Protein AF-0000000086522429 (afdb_homodimer)

pLDDT: mean 86.05, std 14.79, range [44.09, 98.62]

Structure (mmCIF, N/CA/C/O backbone):
data_AF-0000000086522429-model_v1
#
loop_
_entity.id
_entity.type
_entity.pdbx_description
1 polymer 'Uncharacterized protein'
#
loop_
_atom_site.group_PDB
_atom_site.id
_atom_site.type_symbol
_atom_site.label_atom_id
_atom_site.label_alt_id
_atom_site.label_comp_id
_atom_site.label_asym_id
_atom_site.label_entity_id
_atom_site.label_seq_id
_atom_site.pdbx_PDB_ins_code
_atom_site.Cartn_x
_atom_site.Cartn_y
_atom_site.Cartn_z
_atom_site.occupancy
_atom_site.B_iso_or_equiv
_atom_site.auth_seq_id
_atom_site.auth_comp_id
_atom_site.auth_asym_id
_atom_site.auth_atom_id
_atom_site.pdbx_PDB_model_num
ATOM 1 N N . MET A 1 1 ? -10.031 -12.102 -14.906 1 77.19 1 MET A N 1
ATOM 2 C CA . MET A 1 1 ? -10.391 -12.914 -13.75 1 77.19 1 MET A CA 1
ATOM 3 C C . MET A 1 1 ? -11.219 -12.117 -12.75 1 77.19 1 MET A C 1
ATOM 5 O O . MET A 1 1 ? -11.109 -10.891 -12.688 1 77.19 1 MET A O 1
ATOM 9 N N . GLY A 1 2 ? -12.234 -12.859 -12.148 1 83.94 2 GLY A N 1
ATOM 10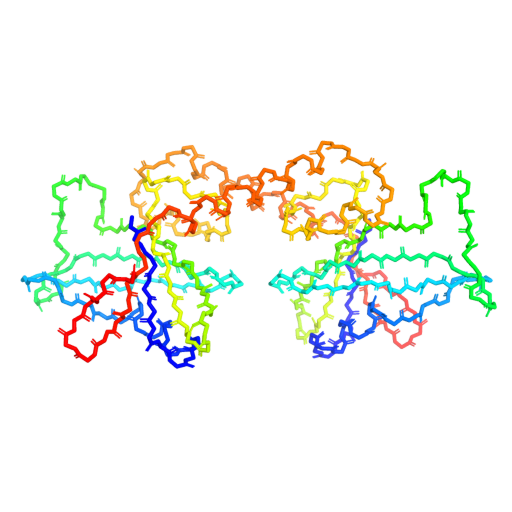 C CA . GLY A 1 2 ? -13.109 -12.195 -11.203 1 83.94 2 GLY A CA 1
ATOM 11 C C . GLY A 1 2 ? -12.641 -12.305 -9.766 1 83.94 2 GLY A C 1
ATOM 12 O O . GLY A 1 2 ? -11.5 -12.695 -9.508 1 83.94 2 GLY A O 1
ATOM 13 N N . SER A 1 3 ? -13.484 -11.695 -8.906 1 89.5 3 SER A N 1
ATOM 14 C CA . SER A 1 3 ? -13.234 -11.766 -7.473 1 89.5 3 SER A CA 1
ATOM 15 C C . SER A 1 3 ? -13.922 -12.984 -6.855 1 89.5 3 SER A C 1
ATOM 17 O O . SER A 1 3 ? -15.047 -13.312 -7.215 1 89.5 3 SER A O 1
ATOM 19 N N . TYR A 1 4 ? -13.219 -13.633 -5.926 1 89.19 4 TYR A N 1
ATOM 20 C CA . TYR A 1 4 ? -13.695 -14.836 -5.25 1 89.19 4 TYR A CA 1
ATOM 21 C C . TYR A 1 4 ? -13.828 -14.602 -3.75 1 89.19 4 TYR A C 1
ATOM 23 O O . TYR A 1 4 ? -12.867 -14.203 -3.086 1 89.19 4 TYR A O 1
ATOM 31 N N . TYR A 1 5 ? -15.086 -14.852 -3.271 1 89.06 5 TYR A N 1
ATOM 32 C CA . TYR A 1 5 ? -15.344 -14.625 -1.854 1 89.06 5 TYR A CA 1
ATOM 33 C C . TYR A 1 5 ? -15.742 -15.914 -1.154 1 89.06 5 TYR A C 1
ATOM 35 O O . TYR A 1 5 ? -16.172 -16.875 -1.804 1 89.06 5 TYR A O 1
ATOM 43 N N . GLY A 1 6 ? -15.5 -15.898 0.311 1 90.44 6 GLY A N 1
ATOM 44 C CA . GLY A 1 6 ? -15.961 -17.062 1.044 1 90.44 6 GLY A CA 1
ATOM 45 C C . GLY A 1 6 ? -15.062 -17.438 2.207 1 90.44 6 GLY A C 1
ATOM 46 O O . GLY A 1 6 ? -15.203 -18.516 2.793 1 90.44 6 GLY A O 1
ATOM 47 N N . TYR A 1 7 ? -14.211 -16.625 2.525 1 93.75 7 TYR A N 1
ATOM 48 C CA . TYR A 1 7 ? -13.258 -16.953 3.586 1 93.75 7 TYR A CA 1
ATOM 49 C C . TYR A 1 7 ? -13.539 -16.141 4.84 1 93.75 7 TYR A C 1
ATOM 51 O O . TYR A 1 7 ? -13.875 -14.953 4.754 1 93.75 7 TYR A O 1
ATOM 59 N N . PRO A 1 8 ? -13.391 -16.719 5.984 1 94.88 8 PRO A N 1
ATOM 60 C CA . PRO A 1 8 ? -13.867 -16.094 7.219 1 94.88 8 PRO A CA 1
ATOM 61 C C . PRO A 1 8 ? -12.961 -14.969 7.699 1 94.88 8 PRO A C 1
ATOM 63 O O . PRO A 1 8 ? -13.414 -14.07 8.422 1 94.88 8 PRO A O 1
ATOM 66 N N . ASN A 1 9 ? -11.664 -15.094 7.441 1 96.38 9 ASN A N 1
ATOM 67 C CA . ASN A 1 9 ? -10.711 -14.07 7.848 1 96.38 9 ASN A CA 1
ATOM 68 C C . ASN A 1 9 ? -9.484 -14.055 6.941 1 96.38 9 ASN A C 1
ATOM 70 O O . ASN A 1 9 ? -9.297 -14.961 6.125 1 96.38 9 ASN A O 1
ATOM 74 N N . ARG A 1 10 ? -8.688 -13 7.023 1 95.62 10 ARG A N 1
ATOM 75 C CA . ARG A 1 10 ? -7.547 -12.773 6.145 1 95.62 10 ARG A CA 1
ATOM 76 C C . ARG A 1 10 ? -6.52 -13.898 6.277 1 95.62 10 ARG A C 1
ATOM 78 O O . ARG A 1 10 ? -6.012 -14.398 5.277 1 95.62 10 ARG A O 1
ATOM 85 N N . PRO A 1 11 ? -6.172 -14.359 7.551 1 97.12 11 PRO A N 1
ATOM 86 C CA . PRO A 1 11 ? -5.199 -15.453 7.672 1 97.12 11 PRO A CA 1
ATOM 87 C C . PRO A 1 11 ? -5.656 -16.734 6.973 1 97.12 11 PRO A C 1
ATOM 89 O O . PRO A 1 11 ? -4.855 -17.406 6.32 1 97.12 11 PRO A O 1
ATOM 92 N N . ALA A 1 12 ? -6.875 -17.016 7.094 1 96.75 12 ALA A N 1
ATOM 93 C CA . ALA A 1 12 ? -7.406 -18.203 6.426 1 96.75 12 ALA A CA 1
ATOM 94 C C . ALA A 1 12 ? -7.316 -18.062 4.91 1 96.75 12 ALA A C 1
ATOM 96 O O . ALA A 1 12 ? -6.988 -19.031 4.211 1 96.75 12 ALA A O 1
ATOM 97 N N . LEU A 1 13 ? -7.645 -16.953 4.355 1 96.56 13 LEU A N 1
ATOM 98 C CA . LEU A 1 13 ? -7.566 -16.672 2.924 1 96.56 13 LEU A CA 1
ATOM 99 C C . LEU A 1 13 ? -6.129 -16.781 2.426 1 96.56 13 LEU A C 1
ATOM 101 O O . LEU A 1 13 ? -5.863 -17.438 1.412 1 96.56 13 LEU A O 1
ATOM 105 N N . VAL A 1 14 ? -5.184 -16.203 3.16 1 97.75 14 VAL A N 1
ATOM 106 C CA . VAL A 1 14 ? -3.773 -16.266 2.791 1 97.75 14 VAL A CA 1
ATOM 107 C C . VAL A 1 14 ? -3.293 -17.719 2.795 1 97.75 14 VAL A C 1
ATOM 109 O O . VAL A 1 14 ? -2.586 -18.141 1.881 1 97.75 14 VAL A O 1
ATOM 112 N N . ALA A 1 15 ? -3.721 -18.438 3.826 1 97.12 15 ALA A N 1
ATOM 113 C CA . ALA A 1 15 ? -3.361 -19.859 3.902 1 97.12 15 ALA A CA 1
ATOM 114 C C . ALA A 1 15 ? -3.869 -20.625 2.684 1 97.12 15 ALA A C 1
ATOM 116 O O . ALA A 1 15 ? -3.145 -21.422 2.104 1 97.12 15 ALA A O 1
ATOM 117 N N . GLU A 1 16 ? -5.055 -20.328 2.264 1 95.19 16 GLU A N 1
ATOM 118 C CA . GLU A 1 16 ? -5.66 -20.984 1.104 1 95.19 16 GLU A CA 1
ATOM 119 C C . GLU A 1 16 ? -4.891 -20.656 -0.173 1 95.19 16 GLU A C 1
ATOM 121 O O . GLU A 1 16 ? -4.605 -21.547 -0.978 1 95.19 16 GLU A O 1
ATOM 126 N N . LEU A 1 17 ? -4.48 -19.438 -0.337 1 96.31 17 LEU A N 1
ATOM 127 C CA . LEU A 1 17 ? -3.869 -18.969 -1.573 1 96.31 17 LEU A CA 1
ATOM 128 C C . LEU A 1 17 ? -2.418 -19.422 -1.671 1 96.31 17 LEU A C 1
ATOM 130 O O . LEU A 1 17 ? -1.818 -19.375 -2.748 1 96.31 17 LEU A O 1
ATOM 134 N N . THR A 1 18 ? -1.873 -19.844 -0.513 1 97.62 18 THR A N 1
ATOM 135 C CA . THR A 1 18 ? -0.459 -20.188 -0.53 1 97.62 18 THR A CA 1
ATOM 136 C C . THR A 1 18 ? -0.279 -21.703 -0.349 1 97.62 18 THR A C 1
ATOM 138 O O . THR A 1 18 ? 0.849 -22.188 -0.306 1 97.62 18 THR A O 1
ATOM 141 N N . THR A 1 19 ? -1.392 -22.375 -0.195 1 95.38 19 THR A N 1
ATOM 142 C CA . THR A 1 19 ? -1.346 -23.828 -0.108 1 95.38 19 THR A CA 1
ATOM 143 C C . THR A 1 19 ? -1.231 -24.453 -1.497 1 95.38 19 THR A C 1
ATOM 145 O O . THR A 1 19 ? -1.579 -23.812 -2.496 1 95.38 19 THR A O 1
ATOM 148 N N . ARG A 1 20 ? -0.653 -25.609 -1.533 1 93.12 20 ARG A N 1
ATOM 149 C CA . ARG A 1 20 ? -0.547 -26.359 -2.775 1 93.12 20 ARG A CA 1
ATOM 150 C C . ARG A 1 20 ? -1.926 -26.672 -3.344 1 93.12 20 ARG A C 1
ATOM 152 O O . ARG A 1 20 ? -2.812 -27.141 -2.619 1 93.12 20 ARG A O 1
ATOM 159 N N . TRP A 1 21 ? -2.072 -26.375 -4.668 1 90.06 21 TRP A N 1
ATOM 160 C CA . TRP A 1 21 ? -3.361 -26.578 -5.32 1 90.06 21 TRP A CA 1
ATOM 161 C C . TRP A 1 21 ? -3.232 -27.531 -6.5 1 90.06 21 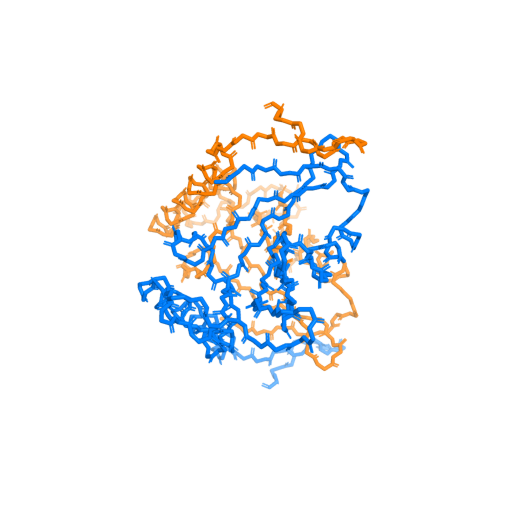TRP A C 1
ATOM 163 O O . TRP A 1 21 ? -2.307 -27.406 -7.309 1 90.06 21 TRP A O 1
ATOM 173 N N . GLN A 1 22 ? -4.242 -28.344 -6.523 1 89.5 22 GLN A N 1
ATOM 174 C CA . GLN A 1 22 ? -4.238 -29.312 -7.621 1 89.5 22 GLN A CA 1
ATOM 175 C C . GLN A 1 22 ? -5.047 -28.797 -8.805 1 89.5 22 GLN A C 1
ATOM 177 O O . GLN A 1 22 ? -6.164 -28.297 -8.633 1 89.5 22 GLN A O 1
ATOM 182 N N . SER A 1 23 ? -4.488 -28.781 -9.898 1 85.62 23 SER A N 1
ATOM 183 C CA . SER A 1 23 ? -5.164 -28.5 -11.164 1 85.62 23 SER A CA 1
ATOM 184 C C . SER A 1 23 ? -4.992 -29.656 -12.148 1 85.62 23 SER A C 1
ATOM 186 O O . SER A 1 23 ? -3.99 -29.734 -12.859 1 85.62 23 SER A O 1
ATOM 188 N N . GLY A 1 24 ? -6.035 -30.469 -12.297 1 86.25 24 GLY A N 1
ATOM 189 C CA . GLY A 1 24 ? -5.863 -31.688 -13.07 1 86.25 24 GLY A CA 1
ATOM 190 C C . GLY A 1 24 ? -4.762 -32.594 -12.531 1 86.25 24 GLY A C 1
ATOM 191 O O . GLY A 1 24 ? -4.781 -32.969 -11.359 1 86.25 24 GLY A O 1
ATOM 192 N N . GLU A 1 25 ? -3.846 -32.844 -13.469 1 88.62 25 GLU A N 1
ATOM 193 C CA . GLU A 1 25 ? -2.75 -33.719 -13.102 1 88.62 25 GLU A CA 1
ATOM 194 C C . GLU A 1 25 ? -1.552 -32.938 -12.57 1 88.62 25 GLU A C 1
ATOM 196 O O . GLU A 1 25 ? -0.516 -33.531 -12.25 1 88.62 25 GLU A O 1
ATOM 201 N N . LYS A 1 26 ? -1.707 -31.656 -12.523 1 89.31 26 LYS A N 1
ATOM 202 C CA . LYS A 1 26 ? -0.604 -30.812 -12.062 1 89.31 26 LYS A CA 1
ATOM 203 C C . LYS A 1 26 ? -0.96 -30.094 -10.766 1 89.31 26 LYS A C 1
ATOM 205 O O . LYS A 1 26 ? -2.127 -30.062 -10.367 1 89.31 26 LYS A O 1
ATOM 210 N N . TYR A 1 27 ? 0.139 -29.672 -10.109 1 91.25 27 TYR A N 1
ATOM 211 C CA . TYR A 1 27 ? -0.008 -28.922 -8.859 1 91.25 27 TYR A CA 1
ATOM 212 C C . TYR A 1 27 ? 0.677 -27.578 -8.945 1 91.25 27 TYR A C 1
ATOM 214 O O . TYR A 1 27 ? 1.719 -27.438 -9.594 1 91.25 27 TYR A O 1
ATOM 222 N N . MET A 1 28 ? 0.024 -26.656 -8.328 1 92.19 28 MET A N 1
ATOM 223 C CA . MET A 1 28 ? 0.663 -25.359 -8.148 1 92.19 28 MET A CA 1
ATOM 224 C C . MET A 1 28 ? 1.191 -25.203 -6.723 1 92.19 28 MET A C 1
ATOM 226 O O . MET A 1 28 ? 0.463 -25.438 -5.758 1 92.19 28 MET A O 1
ATOM 230 N N . GLU A 1 29 ? 2.48 -24.891 -6.648 1 94.62 29 GLU A N 1
ATOM 231 C CA . GLU A 1 29 ? 3.098 -24.656 -5.344 1 94.62 29 GLU A CA 1
ATOM 232 C C . GLU A 1 29 ? 3.521 -23.203 -5.184 1 94.62 29 GLU A C 1
ATOM 234 O O . GLU A 1 29 ? 3.875 -22.547 -6.16 1 94.62 29 GLU A O 1
ATOM 239 N N . THR A 1 30 ? 3.426 -22.766 -3.969 1 96.62 30 THR A N 1
ATOM 240 C CA . THR A 1 30 ? 3.912 -21.422 -3.637 1 96.62 30 THR A CA 1
ATOM 241 C C . THR A 1 30 ? 5.352 -21.484 -3.135 1 96.62 30 THR A C 1
ATOM 243 O O . THR A 1 30 ? 5.641 -22.156 -2.139 1 96.62 30 THR A O 1
ATOM 246 N N . VAL A 1 31 ? 6.223 -20.797 -3.828 1 96.31 31 VAL A N 1
ATOM 247 C CA . VAL A 1 31 ? 7.648 -20.797 -3.512 1 96.31 31 VAL A CA 1
ATOM 248 C C . VAL A 1 31 ? 7.949 -19.719 -2.484 1 96.31 31 VAL A C 1
ATOM 250 O O . VAL A 1 31 ? 8.805 -19.891 -1.613 1 96.31 31 VAL A O 1
ATOM 253 N N . ALA A 1 32 ? 7.344 -18.609 -2.611 1 97.94 32 ALA A N 1
ATOM 254 C CA . ALA A 1 32 ? 7.465 -17.469 -1.706 1 97.94 32 ALA A CA 1
ATOM 255 C C . ALA A 1 32 ? 6.195 -16.625 -1.721 1 97.94 32 ALA A C 1
ATOM 257 O O . ALA A 1 32 ? 5.465 -16.594 -2.717 1 97.94 32 ALA A O 1
ATOM 258 N N . HIS A 1 33 ? 5.914 -15.953 -0.563 1 98.62 33 HIS A N 1
ATOM 259 C CA . HIS A 1 33 ? 4.812 -15 -0.529 1 98.62 33 HIS A CA 1
ATOM 260 C C . HIS A 1 33 ? 5.027 -13.945 0.548 1 98.62 33 HIS A C 1
ATOM 262 O O . HIS A 1 33 ? 5.762 -14.172 1.513 1 98.62 33 HIS A O 1
ATOM 268 N N . THR A 1 34 ? 4.484 -12.797 0.32 1 97.56 34 THR A N 1
ATOM 269 C CA . THR A 1 34 ? 4.527 -11.703 1.285 1 97.56 34 THR A CA 1
ATOM 270 C C . THR A 1 34 ? 3.281 -10.828 1.168 1 97.56 34 THR A C 1
ATOM 272 O O . THR A 1 34 ? 2.773 -10.602 0.067 1 97.56 34 THR A O 1
ATOM 275 N N . LEU A 1 35 ? 2.834 -10.352 2.275 1 95.94 35 LEU A N 1
ATOM 276 C CA . LEU A 1 35 ? 1.686 -9.461 2.332 1 95.94 35 LEU A CA 1
ATOM 277 C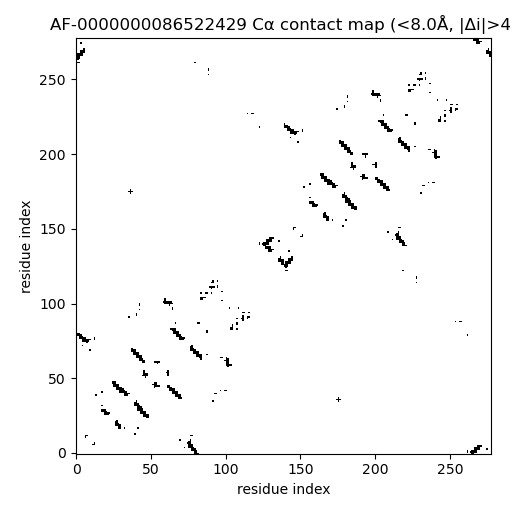 C . LEU A 1 35 ? 2.135 -8 2.393 1 95.94 35 LEU A C 1
ATOM 279 O O . LEU A 1 35 ? 2.98 -7.645 3.215 1 95.94 35 LEU A O 1
ATOM 283 N N . ARG A 1 36 ? 1.672 -7.129 1.479 1 93.06 36 ARG A N 1
ATOM 284 C CA . ARG A 1 36 ? 1.789 -5.676 1.506 1 93.06 36 ARG A CA 1
ATOM 285 C C . ARG A 1 36 ? 0.415 -5.016 1.546 1 93.06 36 ARG A C 1
ATOM 287 O O . ARG A 1 36 ? -0.227 -4.844 0.508 1 93.06 36 ARG A O 1
ATOM 294 N N . GLY A 1 37 ? 0.078 -4.574 2.811 1 90.19 37 GLY A N 1
ATOM 295 C CA . GLY A 1 37 ? -1.319 -4.191 2.941 1 90.19 37 GLY A CA 1
ATOM 296 C C . GLY A 1 37 ? -2.279 -5.32 2.621 1 90.19 37 GLY A C 1
ATOM 297 O O . GLY A 1 37 ? -2.172 -6.41 3.184 1 90.19 37 GLY A O 1
ATOM 298 N N . ASN A 1 38 ? -3.154 -5.023 1.696 1 93.19 38 ASN A N 1
ATOM 299 C CA . ASN A 1 38 ? -4.125 -6.039 1.307 1 93.19 38 ASN A CA 1
ATOM 300 C C . ASN A 1 38 ? -3.783 -6.652 -0.048 1 93.19 38 ASN A C 1
ATOM 302 O O . ASN A 1 38 ? -4.668 -7.137 -0.756 1 93.19 38 ASN A O 1
ATOM 306 N N . VAL A 1 39 ? -2.523 -6.586 -0.381 1 95.31 39 VAL A N 1
ATOM 307 C CA . VAL A 1 39 ? -2.018 -7.27 -1.567 1 95.31 39 VAL A CA 1
ATOM 308 C C . VAL A 1 39 ? -1.093 -8.414 -1.152 1 95.31 39 VAL A C 1
ATOM 310 O O . VAL A 1 39 ? -0.067 -8.18 -0.506 1 95.31 39 VAL A O 1
ATOM 313 N N . LEU A 1 40 ? -1.515 -9.641 -1.479 1 97.69 40 LEU A N 1
ATOM 314 C CA . LEU A 1 40 ? -0.644 -10.805 -1.306 1 97.69 40 LEU A CA 1
ATOM 315 C C . LEU A 1 40 ? 0.162 -11.07 -2.572 1 97.69 40 LEU A C 1
ATOM 317 O O . LEU A 1 40 ? -0.406 -11.406 -3.615 1 97.69 40 LEU A O 1
ATOM 321 N N . TRP A 1 41 ? 1.473 -10.812 -2.504 1 97.81 41 TRP A N 1
ATOM 322 C CA . TRP A 1 41 ? 2.373 -11.195 -3.586 1 97.81 41 TRP A CA 1
ATOM 323 C C . TRP A 1 41 ? 2.879 -12.617 -3.4 1 97.81 41 TRP A C 1
ATOM 325 O O . TRP A 1 41 ? 3.273 -13.008 -2.297 1 97.81 41 TRP A O 1
ATOM 335 N N . ALA A 1 42 ? 2.838 -13.406 -4.496 1 97.56 42 ALA A N 1
ATOM 336 C CA . ALA A 1 42 ? 3.299 -14.789 -4.418 1 97.56 42 ALA A CA 1
ATOM 337 C C . ALA A 1 42 ? 4.066 -15.188 -5.676 1 97.56 42 ALA A C 1
ATOM 339 O O . ALA A 1 42 ? 3.803 -14.664 -6.762 1 97.56 42 ALA A O 1
ATOM 340 N N . VAL A 1 43 ? 5.039 -15.992 -5.543 1 96.12 43 VAL A N 1
ATOM 341 C CA . VAL A 1 43 ? 5.703 -16.719 -6.629 1 96.12 43 VAL A CA 1
ATOM 342 C C . VAL A 1 43 ? 5.281 -18.172 -6.609 1 96.12 43 VAL A C 1
ATOM 344 O O . VAL A 1 43 ? 5.453 -18.875 -5.602 1 96.12 43 VAL A O 1
ATOM 347 N N . HIS A 1 44 ? 4.684 -18.562 -7.723 1 94.62 44 HIS A N 1
ATOM 348 C CA . HIS A 1 44 ? 4.207 -19.938 -7.848 1 94.62 44 HIS A CA 1
ATOM 349 C C . HIS A 1 44 ? 5.008 -20.703 -8.898 1 94.62 44 HIS A C 1
ATOM 351 O O . HIS A 1 44 ? 5.707 -20.109 -9.711 1 94.62 44 HIS A O 1
ATOM 357 N N . ARG A 1 45 ? 4.922 -21.984 -8.812 1 92.62 45 ARG A N 1
ATOM 358 C CA . ARG A 1 45 ? 5.434 -22.875 -9.844 1 92.62 45 ARG A CA 1
ATOM 359 C C . ARG A 1 45 ? 4.512 -24.062 -10.047 1 92.62 45 ARG A C 1
ATOM 361 O O . ARG A 1 45 ? 3.801 -24.469 -9.117 1 92.62 45 ARG A O 1
ATOM 368 N N . TRP A 1 46 ? 4.582 -24.609 -11.211 1 90.94 46 TRP A N 1
ATOM 369 C CA . TRP A 1 46 ? 3.859 -25.844 -11.508 1 90.94 46 TRP A CA 1
ATOM 370 C C . TRP A 1 46 ? 4.754 -27.062 -11.305 1 90.94 46 TRP A C 1
ATOM 372 O O . TRP A 1 46 ? 5.91 -27.078 -11.734 1 90.94 46 TRP A O 1
ATOM 382 N N . VAL A 1 47 ? 4.133 -28.047 -10.625 1 92.62 47 VAL A N 1
ATOM 383 C CA . VAL A 1 47 ? 4.871 -29.281 -10.422 1 92.62 47 VAL A CA 1
ATOM 384 C C . VAL A 1 47 ? 3.965 -30.484 -10.703 1 92.62 47 VAL A C 1
ATOM 386 O O . VAL A 1 47 ? 2.74 -30.359 -10.703 1 92.62 47 VAL A O 1
ATOM 389 N N . ASP A 1 48 ? 4.637 -31.562 -11.008 1 91.56 48 ASP A N 1
ATOM 390 C CA . ASP A 1 48 ? 3.855 -32.781 -11.133 1 91.56 48 ASP A CA 1
ATOM 391 C C . ASP A 1 48 ? 3.643 -33.438 -9.766 1 91.56 48 ASP A C 1
ATOM 393 O O . ASP A 1 48 ? 3.971 -32.844 -8.734 1 91.56 48 ASP A O 1
ATOM 397 N N . ALA A 1 49 ? 2.949 -34.594 -9.797 1 91.62 49 ALA A N 1
ATOM 398 C CA . ALA A 1 49 ? 2.59 -35.312 -8.562 1 91.62 49 ALA A CA 1
ATOM 399 C C . ALA A 1 49 ? 3.828 -35.625 -7.727 1 91.62 49 ALA A C 1
ATOM 401 O O . ALA A 1 49 ? 3.764 -35.656 -6.496 1 91.62 49 ALA A O 1
ATOM 402 N N . GLU A 1 50 ? 5.008 -35.781 -8.359 1 92.75 50 GLU A N 1
ATOM 403 C CA . GLU A 1 50 ? 6.25 -36.156 -7.68 1 92.75 50 GLU A CA 1
ATOM 404 C C . GLU A 1 50 ? 7.031 -34.906 -7.266 1 92.75 50 GLU A C 1
ATOM 406 O O . GLU A 1 50 ? 8.109 -35 -6.676 1 92.75 50 GLU A O 1
ATOM 411 N N . GLY A 1 51 ? 6.566 -33.75 -7.637 1 89.31 51 GLY A N 1
ATOM 412 C CA . GLY A 1 51 ? 7.203 -32.5 -7.23 1 89.31 51 GLY A CA 1
ATOM 413 C C . GLY A 1 51 ? 8.188 -31.969 -8.258 1 89.31 51 GLY A C 1
ATOM 414 O O . GLY A 1 51 ? 8.922 -31.016 -7.98 1 89.31 51 GLY A O 1
ATOM 415 N N . GLN A 1 52 ? 8.18 -32.656 -9.344 1 90.44 52 GLN A N 1
ATOM 416 C CA . GLN A 1 52 ? 9.07 -32.188 -10.398 1 90.44 52 GLN A CA 1
ATOM 417 C C . GLN A 1 52 ? 8.453 -31.016 -11.172 1 90.44 52 GLN A C 1
ATOM 419 O O . GLN A 1 52 ? 7.293 -31.094 -11.586 1 90.44 52 GLN A O 1
ATOM 424 N N . VAL A 1 53 ? 9.289 -30 -11.398 1 89.25 53 VAL A N 1
ATOM 425 C CA . VAL A 1 53 ? 8.812 -28.797 -12.078 1 89.25 53 VAL A CA 1
ATOM 426 C C . VAL A 1 53 ? 8.375 -29.156 -13.492 1 89.25 53 VAL A C 1
ATOM 428 O O . VAL A 1 53 ? 9.07 -29.875 -14.211 1 89.25 53 VAL A O 1
ATOM 431 N N . ILE A 1 54 ? 7.121 -28.703 -13.844 1 83.69 54 ILE A N 1
ATOM 432 C CA . ILE A 1 54 ? 6.574 -28.891 -15.188 1 83.69 54 ILE A CA 1
ATOM 433 C C . ILE A 1 54 ? 6.859 -27.641 -16.031 1 83.69 54 ILE A C 1
ATOM 435 O O . ILE A 1 54 ? 6.562 -26.516 -15.617 1 83.69 54 ILE A O 1
ATOM 439 N N . SER A 1 55 ? 7.93 -27.641 -16.844 1 69.75 55 SER A N 1
ATOM 440 C CA . SER A 1 55 ? 8.195 -26.5 -17.703 1 69.75 55 SER A CA 1
ATOM 441 C C . SER A 1 55 ? 7.016 -26.219 -18.625 1 69.75 55 SER A C 1
ATOM 443 O O . SER A 1 55 ? 6.473 -27.125 -19.234 1 69.75 55 SER A O 1
ATOM 445 N N . THR A 1 56 ? 6.078 -25.453 -18.281 1 58.22 56 THR A N 1
ATOM 446 C CA . THR A 1 56 ? 5.051 -25.141 -19.266 1 58.22 56 THR A CA 1
ATOM 447 C C . THR A 1 56 ? 5.66 -24.453 -20.484 1 58.22 56 THR A C 1
ATOM 449 O O . THR A 1 56 ? 6.746 -23.859 -20.391 1 58.22 56 THR A O 1
ATOM 452 N N . SER A 1 57 ? 5.227 -25 -21.719 1 52.88 57 SER A N 1
ATOM 453 C CA . SER A 1 57 ? 5.723 -24.5 -23 1 52.88 57 SER A CA 1
ATOM 454 C C . SER A 1 57 ? 6.137 -23.047 -22.906 1 52.88 57 SER A C 1
ATOM 456 O O . SER A 1 57 ? 6.914 -22.562 -23.734 1 52.88 57 SER A O 1
ATOM 458 N N . ASP A 1 58 ? 5.258 -22.266 -22.344 1 50.62 58 ASP A N 1
ATOM 459 C CA . ASP A 1 58 ? 5.789 -20.906 -22.406 1 50.62 58 ASP A CA 1
ATOM 460 C C . ASP A 1 58 ? 7.031 -20.766 -21.516 1 50.62 58 ASP A C 1
ATOM 462 O O . ASP A 1 58 ? 7.141 -21.422 -20.484 1 50.62 58 ASP A O 1
ATOM 466 N N . ASP A 1 59 ? 8.109 -20.469 -22.266 1 47.94 59 ASP A N 1
ATOM 467 C CA . ASP A 1 59 ? 9.516 -20.344 -21.906 1 47.94 59 ASP A CA 1
ATOM 468 C C . ASP A 1 59 ? 9.68 -20.234 -20.391 1 47.94 59 ASP A C 1
ATOM 470 O O . ASP A 1 59 ? 10.797 -20.281 -19.875 1 47.94 59 ASP A O 1
ATOM 474 N N . ARG A 1 60 ? 9.031 -19.344 -19.688 1 47.81 60 ARG A N 1
ATOM 475 C CA . ARG A 1 60 ? 9.562 -18.531 -18.594 1 47.81 60 ARG A CA 1
ATOM 476 C C . ARG A 1 60 ? 9.484 -19.281 -17.266 1 47.81 60 ARG A C 1
ATOM 478 O O . ARG A 1 60 ? 8.391 -19.531 -16.75 1 47.81 60 ARG A O 1
ATOM 485 N N . GLY A 1 61 ? 10.68 -20.188 -16.984 1 56.25 61 GLY A N 1
ATOM 486 C CA . GLY A 1 61 ? 11.438 -20.688 -15.852 1 56.25 61 GLY A CA 1
ATOM 487 C C . GLY A 1 61 ? 10.555 -21.266 -14.758 1 56.25 61 GLY A C 1
ATOM 488 O O . GLY A 1 61 ? 11.055 -21.656 -13.695 1 56.25 61 GLY A O 1
ATOM 489 N N . GLY A 1 62 ? 9.383 -21.688 -15.062 1 77.12 62 GLY A N 1
ATOM 490 C CA . GLY A 1 62 ? 8.5 -22.453 -14.188 1 77.12 62 GLY A CA 1
ATOM 491 C C . GLY A 1 62 ? 7.855 -21.594 -13.109 1 77.12 62 GLY A C 1
ATOM 492 O O . GLY A 1 62 ? 6.742 -21.875 -12.664 1 77.12 62 GLY A O 1
ATOM 493 N N . HIS A 1 63 ? 8.477 -20.469 -12.836 1 91.25 63 HIS A N 1
ATOM 494 C CA . HIS A 1 63 ? 7.906 -19.656 -11.766 1 91.25 63 HIS A CA 1
ATOM 495 C C . HIS A 1 63 ? 7.156 -18.453 -12.328 1 91.25 63 HIS A C 1
ATOM 497 O O . HIS A 1 63 ? 7.543 -17.906 -13.367 1 91.25 63 HIS A O 1
ATOM 503 N N . PHE A 1 64 ? 6.113 -18.031 -11.719 1 92.44 64 PHE A N 1
ATOM 504 C CA . PHE A 1 64 ? 5.367 -16.844 -12.125 1 92.44 64 PHE A CA 1
ATOM 505 C C . PHE A 1 64 ? 4.879 -16.062 -10.914 1 92.44 64 PHE A C 1
ATOM 507 O O . PHE A 1 64 ? 4.699 -16.641 -9.836 1 92.44 64 PHE A O 1
ATOM 514 N N . ILE A 1 65 ? 4.707 -14.805 -11.125 1 95.25 65 ILE A N 1
ATOM 515 C CA . ILE A 1 65 ? 4.309 -13.906 -10.047 1 95.25 65 ILE A CA 1
ATOM 516 C C . ILE A 1 65 ? 2.805 -13.656 -10.117 1 95.25 65 ILE A C 1
ATOM 518 O O . ILE A 1 65 ? 2.27 -13.352 -11.18 1 95.25 65 ILE A O 1
ATOM 522 N N . TYR A 1 66 ? 2.15 -13.781 -9.008 1 94.5 66 TYR A N 1
ATOM 523 C CA . TYR A 1 66 ? 0.757 -13.391 -8.836 1 94.5 66 TYR A CA 1
ATOM 524 C C . TYR A 1 66 ? 0.624 -12.305 -7.773 1 94.5 66 TYR A C 1
ATOM 526 O O . TYR A 1 66 ? 1.349 -12.312 -6.777 1 94.5 66 TYR A O 1
ATOM 534 N N . ALA A 1 67 ? -0.265 -11.367 -8 1 96.5 67 ALA A N 1
ATOM 535 C CA . ALA A 1 67 ? -0.82 -10.516 -6.949 1 96.5 67 ALA A CA 1
ATOM 536 C C . ALA A 1 67 ? -2.258 -10.914 -6.625 1 96.5 67 ALA A C 1
ATOM 538 O O . ALA A 1 67 ? -3.105 -10.984 -7.516 1 96.5 67 ALA A O 1
ATOM 539 N N . TYR A 1 68 ? -2.531 -11.188 -5.422 1 95.88 68 TYR A N 1
ATOM 540 C CA . TYR A 1 68 ? -3.9 -11.383 -4.965 1 95.88 68 TYR A CA 1
ATOM 541 C C . TYR A 1 68 ? -4.402 -10.156 -4.207 1 95.88 68 TYR A C 1
ATOM 543 O O . TYR A 1 68 ? -3.893 -9.836 -3.131 1 95.88 68 TYR A O 1
ATOM 551 N N . LEU A 1 69 ? -5.363 -9.539 -4.84 1 94.75 69 LEU A N 1
ATOM 552 C CA . LEU A 1 69 ? -5.977 -8.398 -4.176 1 94.75 69 LEU A CA 1
ATOM 553 C C . LEU A 1 69 ? -7.023 -8.852 -3.162 1 94.75 69 LEU A C 1
ATOM 555 O O . LEU A 1 69 ? -8.102 -9.312 -3.545 1 94.75 69 LEU A O 1
ATOM 559 N N . LEU A 1 70 ? -6.707 -8.688 -1.872 1 94.81 70 LEU A N 1
ATOM 560 C CA . LEU A 1 70 ? -7.574 -9.148 -0.793 1 94.81 70 LEU A CA 1
ATOM 561 C C . LEU A 1 70 ? -8.578 -8.07 -0.404 1 94.81 70 LEU A C 1
ATOM 563 O O . LEU A 1 70 ? -8.242 -6.887 -0.367 1 94.81 70 LEU A O 1
ATOM 567 N N . GLN A 1 71 ? -9.773 -8.508 -0.113 1 92.06 71 GLN A N 1
ATOM 568 C CA . GLN A 1 71 ? -10.797 -7.547 0.308 1 92.06 71 GLN A CA 1
ATOM 569 C C . GLN A 1 71 ? -11.93 -8.242 1.06 1 92.06 71 GLN A C 1
ATOM 571 O O . GLN A 1 71 ? -12.102 -9.453 0.948 1 92.06 71 GLN A O 1
ATOM 576 N N . VAL A 1 72 ? -12.586 -7.477 1.821 1 91.75 72 VAL A N 1
ATOM 577 C CA . VAL A 1 72 ? -13.758 -7.961 2.533 1 91.75 72 VAL A CA 1
ATOM 578 C C . VAL A 1 72 ? -15.023 -7.449 1.846 1 91.75 72 VAL A C 1
ATOM 580 O O . VAL A 1 72 ? -15.102 -6.281 1.462 1 91.75 72 VAL A O 1
ATOM 583 N N . HIS A 1 73 ? -15.867 -8.289 1.645 1 84.5 73 HIS A N 1
ATOM 584 C CA . HIS A 1 73 ? -17.188 -7.953 1.139 1 84.5 73 HIS A CA 1
ATOM 585 C C . HIS A 1 73 ? -18.281 -8.727 1.879 1 84.5 73 HIS A C 1
ATOM 587 O O . HIS A 1 73 ? -18.281 -9.961 1.874 1 84.5 73 HIS A O 1
ATOM 593 N N . GLY A 1 74 ? -19.266 -7.918 2.549 1 85.31 74 GLY A N 1
ATOM 594 C CA . GLY A 1 74 ? -20.359 -8.562 3.268 1 85.31 74 GLY A CA 1
ATOM 595 C C . GLY A 1 74 ? -19.875 -9.406 4.438 1 85.31 74 GLY A C 1
ATOM 596 O O . GLY A 1 74 ? -20.469 -10.445 4.738 1 85.31 74 GLY A O 1
ATOM 597 N N . GLY A 1 75 ? -18.75 -9.094 4.945 1 88.81 75 GLY A N 1
ATOM 598 C CA . GLY A 1 75 ? -18.234 -9.82 6.098 1 88.81 75 GLY A CA 1
ATOM 599 C C . GLY A 1 75 ? -17.297 -10.953 5.73 1 88.81 75 GLY A C 1
ATOM 600 O O . GLY A 1 75 ? -16.656 -11.547 6.602 1 88.81 75 GLY A O 1
ATOM 601 N N . ASP A 1 76 ? -17.25 -11.234 4.449 1 91.56 76 ASP A N 1
ATOM 602 C CA . ASP A 1 76 ? -16.375 -12.312 3.986 1 91.56 76 ASP A CA 1
ATOM 603 C C . ASP A 1 76 ? -15.133 -11.758 3.301 1 91.56 76 ASP A C 1
ATOM 605 O O . ASP A 1 76 ? -15.211 -10.766 2.576 1 91.56 76 ASP A O 1
ATOM 609 N N . TRP A 1 77 ? -14.117 -12.484 3.545 1 94 77 TRP A N 1
ATOM 610 C CA . TRP A 1 77 ? -12.891 -12.133 2.838 1 94 77 TRP A CA 1
ATOM 611 C C . TRP A 1 77 ? -12.844 -12.805 1.467 1 94 77 TRP A C 1
ATOM 613 O O . TRP A 1 77 ? -13.344 -13.914 1.293 1 94 77 TRP A O 1
ATOM 623 N N . GLY A 1 78 ? -12.258 -12.047 0.557 1 93.56 78 GLY A N 1
ATOM 624 C CA . GLY A 1 78 ? -12.047 -12.547 -0.793 1 93.56 78 GLY A CA 1
ATOM 625 C C . GLY A 1 78 ? -10.82 -11.961 -1.467 1 93.56 78 GLY A C 1
ATOM 626 O O . GLY A 1 78 ? -10.016 -11.289 -0.819 1 93.56 78 GLY A O 1
ATOM 627 N N . TYR A 1 79 ? -10.688 -12.438 -2.723 1 94.31 79 TYR A N 1
ATOM 628 C CA . TYR A 1 79 ? -9.508 -11.984 -3.445 1 94.31 79 TYR A CA 1
ATOM 629 C C . TYR A 1 79 ? -9.789 -11.867 -4.938 1 94.31 79 TYR A C 1
ATOM 631 O O . TYR A 1 79 ? -10.703 -12.523 -5.457 1 94.31 79 TYR A O 1
ATOM 639 N N . LYS A 1 80 ? -9.117 -11.094 -5.645 1 91.69 80 LYS A N 1
ATOM 640 C CA . LYS A 1 80 ? -8.984 -11.039 -7.098 1 91.69 80 LYS A CA 1
ATOM 641 C C . LYS A 1 80 ? -7.547 -11.32 -7.535 1 91.69 80 LYS A C 1
ATOM 643 O O . LYS A 1 80 ? -6.625 -10.594 -7.156 1 91.69 80 LYS A O 1
ATOM 648 N N . PRO A 1 81 ? -7.355 -12.375 -8.258 1 92.25 81 PRO A N 1
ATOM 649 C CA . PRO A 1 81 ? -5.996 -12.664 -8.727 1 92.25 81 PRO A CA 1
ATOM 650 C C . PRO A 1 81 ? -5.594 -11.828 -9.93 1 92.25 81 PRO A C 1
ATOM 652 O O . PRO A 1 81 ? -6.422 -11.57 -10.812 1 92.25 81 PRO A O 1
ATOM 655 N N . LEU A 1 82 ? -4.352 -11.32 -9.883 1 92.31 82 LEU A N 1
ATOM 656 C CA . LEU A 1 82 ? -3.736 -10.641 -11.023 1 92.31 82 LEU A CA 1
ATOM 657 C C . LEU A 1 82 ? -2.408 -11.289 -11.391 1 92.31 82 LEU A C 1
ATOM 659 O O . LEU A 1 82 ? -1.611 -11.625 -10.508 1 92.31 82 LEU A O 1
ATOM 663 N N . GLU A 1 83 ? -2.236 -11.492 -12.648 1 89.25 83 GLU A N 1
ATOM 664 C CA . GLU A 1 83 ? -0.957 -11.992 -13.141 1 89.25 83 GLU A CA 1
ATOM 665 C C . GLU A 1 83 ? -0.076 -10.859 -13.641 1 89.25 83 GLU A C 1
ATOM 667 O O . GLU A 1 83 ? -0.581 -9.844 -14.141 1 89.25 83 GLU A O 1
ATOM 672 N N . GLU A 1 84 ? 1.229 -11.039 -13.555 1 88.31 84 GLU A N 1
ATOM 673 C CA . GLU A 1 84 ? 2.174 -10.055 -14.07 1 88.31 84 GLU A CA 1
ATOM 674 C C . GLU A 1 84 ? 1.846 -9.672 -15.516 1 88.31 84 GLU A C 1
ATOM 676 O O . GLU A 1 84 ? 1.937 -8.5 -15.891 1 88.31 84 GLU A O 1
ATOM 681 N N . SER A 1 85 ? 1.467 -10.633 -16.219 1 82.94 85 SER A N 1
ATOM 682 C CA . SER A 1 85 ? 1.241 -10.422 -17.641 1 82.94 85 SER A CA 1
ATOM 683 C C . SER A 1 85 ? 0.13 -9.398 -17.875 1 82.94 85 SER A C 1
ATOM 685 O O . SER A 1 85 ? 0.06 -8.789 -18.953 1 82.94 85 SER A O 1
ATOM 687 N N . SER A 1 86 ? -0.723 -9.195 -16.906 1 82.44 86 SER A N 1
ATOM 688 C CA . SER A 1 86 ? -1.844 -8.273 -17.047 1 82.44 86 SER A CA 1
ATOM 689 C C . SER A 1 86 ? -1.429 -6.848 -16.703 1 82.44 86 SER A C 1
ATOM 691 O O . SER A 1 86 ? -2.189 -5.902 -16.938 1 82.44 86 SER A O 1
ATOM 693 N N . GLY A 1 87 ? -0.226 -6.676 -16.156 1 80.19 87 GLY A N 1
ATOM 694 C CA . GLY A 1 87 ? 0.233 -5.348 -15.781 1 80.19 87 GLY A CA 1
ATOM 695 C C . GLY A 1 87 ? -0.554 -4.746 -14.633 1 80.19 87 GLY A C 1
ATOM 696 O O . GLY A 1 87 ? -1.193 -3.703 -14.789 1 80.19 87 GLY A O 1
ATOM 697 N N . PRO A 1 88 ? -0.494 -5.305 -13.586 1 85.31 88 PRO A N 1
ATOM 698 C CA . PRO A 1 88 ? -1.224 -4.773 -12.438 1 85.31 88 PRO A CA 1
ATOM 699 C C . PRO A 1 88 ? -0.823 -3.34 -12.094 1 85.31 88 PRO A C 1
ATOM 701 O O . PRO A 1 88 ? 0.339 -2.963 -12.258 1 85.31 88 PRO A O 1
ATOM 704 N N . VAL A 1 89 ? -1.733 -2.549 -11.656 1 88.38 89 VAL A N 1
ATOM 705 C CA . VAL A 1 89 ? -1.455 -1.181 -11.227 1 88.38 89 VAL A CA 1
ATOM 706 C C . VAL A 1 89 ? -1.033 -1.175 -9.766 1 88.38 89 VAL A C 1
ATOM 708 O O . VAL A 1 89 ? -1.536 -0.376 -8.969 1 88.38 89 VAL A O 1
ATOM 711 N N . TYR A 1 90 ? -0.286 -2.145 -9.328 1 92 90 TYR A N 1
ATOM 712 C CA . TYR A 1 90 ? 0.351 -2.328 -8.031 1 92 90 TYR A CA 1
ATOM 713 C C . TYR A 1 90 ? 1.842 -2.602 -8.188 1 92 90 TYR A C 1
ATOM 715 O O . TYR A 1 90 ? 2.244 -3.434 -9.008 1 92 90 TYR A O 1
ATOM 723 N N . TYR A 1 91 ? 2.619 -1.902 -7.371 1 93.69 91 TYR A N 1
ATOM 724 C CA . TYR A 1 91 ? 4.047 -1.939 -7.676 1 93.69 91 TYR A CA 1
ATOM 725 C C . TYR A 1 91 ? 4.855 -2.322 -6.441 1 93.69 91 TYR A C 1
ATOM 727 O O . TYR A 1 91 ? 6.082 -2.18 -6.426 1 93.69 91 TYR A O 1
ATOM 735 N N . THR A 1 92 ? 4.176 -2.801 -5.453 1 94.25 92 THR A N 1
ATOM 736 C CA . THR A 1 92 ? 4.828 -3.109 -4.188 1 94.25 92 THR A CA 1
ATOM 737 C C . THR A 1 92 ? 5.422 -4.516 -4.215 1 94.25 92 THR A C 1
ATOM 739 O O . THR A 1 92 ? 5.871 -5.027 -3.186 1 94.25 92 THR A O 1
ATOM 742 N N . CYS A 1 93 ? 5.367 -5.18 -5.363 1 96.94 93 CYS A N 1
ATOM 743 C CA . CYS A 1 93 ? 5.977 -6.496 -5.496 1 96.94 93 CYS A CA 1
ATOM 744 C C . CYS A 1 93 ? 7.418 -6.48 -5.004 1 96.94 93 CYS A C 1
ATOM 746 O O . CYS A 1 93 ? 8.203 -5.605 -5.379 1 96.94 93 CYS A O 1
ATOM 748 N N . PRO A 1 94 ? 7.785 -7.492 -4.227 1 96.94 94 PRO A N 1
ATOM 749 C CA . PRO A 1 94 ? 9.18 -7.543 -3.785 1 96.94 94 PRO A CA 1
ATOM 750 C C . PRO A 1 94 ? 10.164 -7.676 -4.945 1 96.94 94 PRO A C 1
ATOM 752 O O . PRO A 1 94 ? 9.938 -8.477 -5.859 1 96.94 94 PRO A O 1
ATOM 755 N N . LEU A 1 95 ? 11.242 -6.93 -4.844 1 97.44 95 LEU A N 1
ATOM 756 C CA . LEU A 1 95 ? 12.25 -6.949 -5.898 1 97.44 95 LEU A CA 1
ATOM 757 C C . LEU A 1 95 ? 12.805 -8.359 -6.09 1 97.44 95 LEU A C 1
ATOM 759 O O . LEU A 1 95 ? 13.062 -8.773 -7.223 1 97.44 95 LEU A O 1
ATOM 763 N N . LYS A 1 96 ? 12.992 -9.039 -4.992 1 97.62 96 LYS A N 1
ATOM 764 C CA . LYS A 1 96 ? 13.547 -10.391 -5.051 1 97.62 96 LYS A CA 1
ATOM 765 C C . LYS A 1 96 ? 12.68 -11.297 -5.918 1 97.62 96 LYS A C 1
ATOM 767 O O . LYS A 1 96 ? 13.188 -12.219 -6.562 1 97.62 96 LYS A O 1
ATOM 772 N N . TYR A 1 97 ? 11.352 -11.094 -6 1 97.12 97 TYR A N 1
ATOM 773 C CA . TYR A 1 97 ? 10.453 -11.93 -6.781 1 97.12 97 TYR A CA 1
ATOM 774 C C . TYR A 1 97 ? 10.719 -11.773 -8.273 1 97.12 97 TYR A C 1
ATOM 776 O O . TYR A 1 97 ? 10.523 -12.711 -9.047 1 97.12 97 TYR A O 1
ATOM 784 N N . LEU A 1 98 ? 11.125 -10.586 -8.70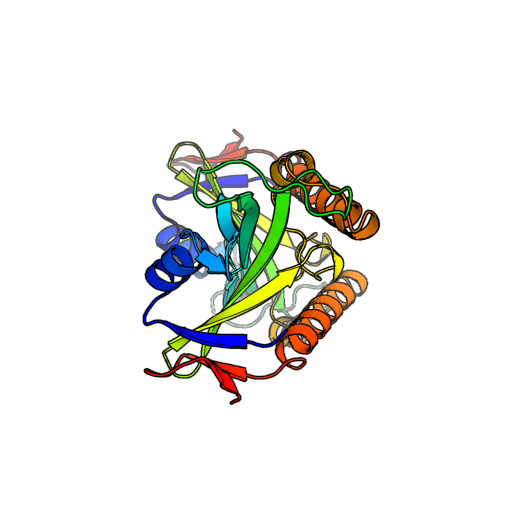3 1 96.56 98 LEU A N 1
ATOM 785 C CA . LEU A 1 98 ? 11.453 -10.336 -10.102 1 96.56 98 LEU A CA 1
ATOM 786 C C . LEU A 1 98 ? 12.586 -11.242 -10.562 1 96.56 98 LEU A C 1
ATOM 788 O O . LEU A 1 98 ? 12.609 -11.672 -11.719 1 96.56 98 LEU A O 1
ATOM 792 N N . ASP A 1 99 ? 13.461 -11.57 -9.594 1 95.25 99 ASP A N 1
ATOM 793 C CA . ASP A 1 99 ? 14.594 -12.43 -9.922 1 95.25 99 ASP A CA 1
ATOM 794 C C . ASP A 1 99 ? 14.203 -13.898 -9.883 1 95.25 99 ASP A C 1
ATOM 796 O O . ASP A 1 99 ? 14.891 -14.75 -10.445 1 95.25 99 ASP A O 1
ATOM 800 N N . MET A 1 100 ? 13.164 -14.18 -9.258 1 94.62 100 MET A N 1
ATOM 801 C CA . MET A 1 100 ? 12.75 -15.57 -9.039 1 94.62 100 MET A CA 1
ATOM 802 C C . MET A 1 100 ? 11.938 -16.078 -10.219 1 94.62 100 MET A C 1
ATOM 804 O O . MET A 1 100 ? 11.867 -17.297 -10.445 1 94.62 100 MET A O 1
ATOM 808 N N . ALA A 1 101 ? 11.25 -15.164 -10.977 1 92.69 101 ALA A N 1
ATOM 809 C CA . ALA A 1 101 ? 10.273 -15.586 -11.984 1 92.69 101 ALA A CA 1
ATOM 810 C C . ALA A 1 101 ? 10.656 -15.07 -13.367 1 92.69 101 ALA A C 1
ATOM 812 O O . ALA A 1 101 ? 11.359 -14.07 -13.492 1 92.69 101 ALA A O 1
ATOM 813 N N . ALA A 1 102 ? 10.109 -15.75 -14.391 1 88.56 102 ALA A N 1
ATOM 814 C CA . ALA A 1 102 ? 10.328 -15.312 -15.766 1 88.56 102 ALA A CA 1
ATOM 815 C C . ALA A 1 102 ? 9.68 -13.953 -16.016 1 88.56 102 ALA A C 1
ATOM 817 O O . ALA A 1 102 ? 8.602 -13.672 -15.492 1 88.56 102 ALA A O 1
ATOM 818 N N . GLU A 1 103 ? 10.359 -13.18 -16.812 1 90.56 103 GLU A N 1
ATOM 819 C CA . GLU A 1 103 ? 9.82 -11.859 -17.141 1 90.56 103 GLU A CA 1
ATOM 820 C C . GLU A 1 103 ? 8.727 -11.961 -18.203 1 90.56 103 GLU A C 1
ATOM 822 O O . GLU A 1 103 ? 8.961 -12.484 -19.297 1 90.56 103 GLU A O 1
ATOM 827 N N . THR A 1 104 ? 7.539 -11.469 -17.828 1 90.69 104 THR A N 1
ATOM 828 C CA . THR A 1 104 ? 6.438 -11.523 -18.781 1 90.69 104 THR A CA 1
ATOM 829 C C . THR A 1 104 ? 5.938 -10.125 -19.125 1 90.69 104 THR A C 1
ATOM 831 O O . THR A 1 104 ? 5.223 -9.93 -20.109 1 90.69 104 THR A O 1
ATOM 834 N N . HIS A 1 105 ? 6.25 -9.156 -18.375 1 94 105 HIS A N 1
ATOM 835 C CA . HIS A 1 105 ? 5.828 -7.773 -18.578 1 94 105 HIS A CA 1
ATOM 836 C C . HIS A 1 105 ? 6.93 -6.797 -18.172 1 94 105 HIS A C 1
ATOM 838 O O . HIS A 1 105 ? 6.922 -6.273 -17.062 1 94 105 HIS A O 1
ATOM 844 N N . PRO A 1 106 ? 7.859 -6.535 -19 1 94.81 106 PRO A N 1
ATOM 845 C CA . PRO A 1 106 ? 9.031 -5.719 -18.688 1 94.81 106 PRO A CA 1
ATOM 846 C C . PRO A 1 106 ? 8.672 -4.324 -18.188 1 94.81 106 PRO A C 1
ATOM 848 O O . PRO A 1 106 ? 9.305 -3.803 -17.266 1 94.81 106 PRO A O 1
ATOM 851 N N . GLU A 1 107 ? 7.688 -3.742 -18.781 1 95.06 107 GLU A N 1
ATOM 852 C CA . GLU A 1 107 ? 7.305 -2.393 -18.375 1 95.06 107 GLU A CA 1
ATOM 853 C C . GLU A 1 107 ? 6.812 -2.367 -16.938 1 95.06 107 GLU A C 1
ATOM 855 O O . GLU A 1 107 ? 7.129 -1.444 -16.172 1 95.06 107 GLU A O 1
ATOM 860 N N . TRP A 1 108 ? 6.043 -3.309 -16.625 1 95.25 108 TRP A N 1
ATOM 861 C CA . TRP A 1 108 ? 5.562 -3.389 -15.25 1 95.25 108 TRP A CA 1
ATOM 862 C C . TRP A 1 108 ? 6.723 -3.561 -14.273 1 95.25 108 TRP A C 1
ATOM 864 O O . TRP A 1 108 ? 6.758 -2.922 -13.219 1 95.25 108 TRP A O 1
ATOM 874 N N . ARG A 1 109 ? 7.664 -4.395 -14.562 1 96.75 109 ARG A N 1
ATOM 875 C CA . ARG A 1 109 ? 8.812 -4.629 -13.695 1 96.75 109 ARG A CA 1
ATOM 876 C C . ARG A 1 109 ? 9.625 -3.354 -13.5 1 96.75 109 ARG A C 1
ATOM 878 O O . ARG A 1 109 ? 10.164 -3.107 -12.422 1 96.75 109 ARG A O 1
ATOM 885 N N . GLU A 1 110 ? 9.641 -2.596 -14.562 1 97 110 GLU A N 1
ATOM 886 C CA . GLU A 1 110 ? 10.336 -1.316 -14.43 1 97 110 GLU A CA 1
ATOM 887 C C . GLU A 1 110 ? 9.609 -0.398 -13.453 1 97 110 GLU A C 1
ATOM 889 O O . GLU A 1 110 ? 10.242 0.311 -12.672 1 97 110 GLU A O 1
ATOM 894 N N . LYS A 1 111 ? 8.352 -0.365 -13.531 1 94.38 111 LYS A N 1
ATOM 895 C CA . LYS A 1 111 ? 7.57 0.433 -12.594 1 94.38 111 LYS A CA 1
ATOM 896 C C . LYS A 1 111 ? 7.762 -0.057 -11.156 1 94.38 111 LYS A C 1
ATOM 898 O O . LYS A 1 111 ? 7.824 0.746 -10.227 1 94.38 111 LYS A O 1
ATOM 903 N N . VAL A 1 112 ? 7.883 -1.35 -10.953 1 96.19 112 VAL A N 1
ATOM 904 C CA . VAL A 1 112 ? 8.164 -1.921 -9.641 1 96.19 112 VAL A CA 1
ATOM 905 C C . VAL A 1 112 ? 9.531 -1.443 -9.148 1 96.19 112 VAL A C 1
ATOM 907 O O . VAL A 1 112 ? 9.664 -0.986 -8.016 1 96.19 112 VAL A O 1
ATOM 910 N N . ARG A 1 113 ? 10.484 -1.455 -10.023 1 97.19 113 ARG A N 1
ATOM 911 C CA . ARG A 1 113 ? 11.828 -1.015 -9.656 1 97.19 113 ARG A CA 1
ATOM 912 C C . ARG A 1 113 ? 11.836 0.466 -9.289 1 97.19 113 ARG A C 1
ATOM 914 O O . ARG A 1 113 ? 12.477 0.865 -8.312 1 97.19 113 ARG A O 1
ATOM 921 N N . ASN A 1 114 ? 11.156 1.221 -10.086 1 93.31 114 ASN A N 1
ATOM 922 C CA . ASN A 1 114 ? 11.078 2.652 -9.812 1 93.31 114 ASN A CA 1
ATOM 923 C C . ASN A 1 114 ? 10.406 2.934 -8.477 1 93.31 114 ASN A C 1
ATOM 925 O O . ASN A 1 114 ? 10.828 3.816 -7.73 1 93.31 114 ASN A O 1
ATOM 929 N N . TYR A 1 115 ? 9.406 2.258 -8.227 1 91.62 115 TYR A N 1
ATOM 930 C CA . TYR A 1 115 ? 8.703 2.387 -6.953 1 91.62 115 TYR A CA 1
ATOM 931 C C . TYR A 1 115 ? 9.648 2.137 -5.781 1 91.62 115 TYR A C 1
ATOM 933 O O . TYR A 1 115 ? 9.703 2.93 -4.84 1 91.62 115 TYR A O 1
ATOM 941 N N . HIS A 1 116 ? 10.367 1.113 -5.824 1 94.06 116 HIS A N 1
ATOM 942 C CA . HIS A 1 116 ? 11.258 0.75 -4.727 1 94.06 116 HIS A CA 1
ATOM 943 C C . HIS A 1 116 ? 12.43 1.721 -4.621 1 94.06 116 HIS A C 1
ATOM 945 O O . HIS A 1 116 ? 12.891 2.025 -3.518 1 94.06 116 HIS A O 1
ATOM 951 N N . ARG A 1 117 ? 12.875 2.131 -5.754 1 92.81 117 ARG A N 1
ATOM 952 C CA . ARG A 1 117 ? 13.93 3.135 -5.73 1 92.81 117 ARG A CA 1
ATOM 953 C C . ARG A 1 117 ? 13.453 4.418 -5.059 1 92.81 117 ARG A C 1
ATOM 955 O O . ARG A 1 117 ? 14.172 5 -4.242 1 92.81 117 ARG A O 1
ATOM 962 N N . ALA A 1 118 ? 12.305 4.828 -5.434 1 88.94 118 ALA A N 1
ATOM 963 C CA . ALA A 1 118 ? 11.734 6.051 -4.867 1 88.94 118 ALA A CA 1
ATOM 964 C C . ALA A 1 118 ? 11.5 5.906 -3.367 1 88.94 118 ALA A C 1
ATOM 966 O O . ALA A 1 118 ? 11.766 6.832 -2.6 1 88.94 118 ALA A O 1
ATOM 967 N N . LYS A 1 119 ? 11.023 4.82 -2.982 1 86.56 119 LYS A N 1
ATOM 968 C CA . LYS A 1 119 ? 10.797 4.547 -1.567 1 86.56 119 LYS A CA 1
ATOM 969 C C . LYS A 1 119 ? 12.102 4.57 -0.783 1 86.56 119 LYS A C 1
ATOM 971 O O . LYS A 1 119 ? 12.172 5.152 0.30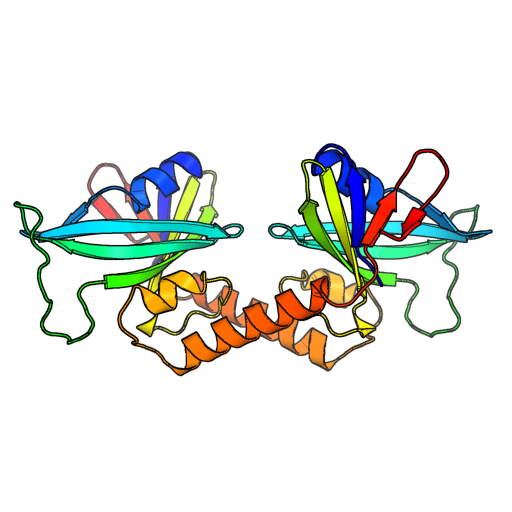2 1 86.56 119 LYS A O 1
ATOM 976 N N . LYS A 1 120 ? 13.07 3.914 -1.314 1 86 120 LYS A N 1
ATOM 977 C CA . LYS A 1 120 ? 14.375 3.896 -0.671 1 86 120 LYS A CA 1
ATOM 978 C C . LYS A 1 120 ? 14.93 5.312 -0.517 1 86 120 LYS A C 1
ATOM 980 O O . LYS A 1 120 ? 15.469 5.664 0.537 1 86 120 LYS A O 1
ATOM 985 N N . ARG A 1 121 ? 14.82 6.062 -1.49 1 81.88 121 ARG A N 1
ATOM 986 C CA . ARG A 1 121 ? 15.312 7.434 -1.464 1 81.88 121 ARG A CA 1
ATOM 987 C C . ARG A 1 121 ? 14.617 8.25 -0.379 1 81.88 121 ARG A C 1
ATOM 989 O O . ARG A 1 121 ? 15.234 9.094 0.27 1 81.88 121 ARG A O 1
ATOM 996 N N . THR A 1 122 ? 13.383 7.953 -0.263 1 80.88 122 THR A N 1
ATOM 997 C CA . THR A 1 122 ? 12.586 8.672 0.727 1 80.88 122 THR A CA 1
ATOM 998 C C . THR A 1 122 ? 13.125 8.422 2.133 1 80.88 122 THR A C 1
ATOM 1000 O O . THR A 1 122 ? 13.156 9.344 2.959 1 80.88 122 THR A O 1
ATOM 1003 N N . PHE A 1 123 ? 13.633 7.277 2.438 1 79.19 123 PHE A N 1
ATOM 1004 C CA . PHE A 1 123 ? 14.078 6.953 3.787 1 79.19 123 PHE A CA 1
ATOM 1005 C C . PHE A 1 123 ? 15.578 7.191 3.932 1 79.19 123 PHE A C 1
ATOM 1007 O O . PHE A 1 123 ? 16.078 7.309 5.047 1 79.19 123 PHE A O 1
ATOM 1014 N N . GLU A 1 124 ? 16.25 7.145 2.818 1 70.38 124 GLU A N 1
ATOM 1015 C CA . GLU A 1 124 ? 17.672 7.445 2.875 1 70.38 124 GLU A CA 1
ATOM 1016 C C . GLU A 1 124 ? 17.922 8.938 3.115 1 70.38 124 GLU A C 1
ATOM 1018 O O . GLU A 1 124 ? 18.891 9.312 3.775 1 70.38 124 GLU A O 1
ATOM 1023 N N . ILE A 1 125 ? 16.969 9.664 2.486 1 58.59 125 ILE A N 1
ATOM 1024 C CA . ILE A 1 125 ? 17.109 11.109 2.637 1 58.59 125 ILE A CA 1
ATOM 1025 C C . ILE A 1 125 ? 16.422 11.562 3.918 1 58.59 125 ILE A C 1
ATOM 1027 O O . ILE A 1 125 ? 15.258 11.211 4.16 1 58.59 125 ILE A O 1
ATOM 1031 N N . GLY A 1 126 ? 17.188 12.039 4.777 1 62.94 126 GLY A N 1
ATOM 1032 C CA . GLY A 1 126 ? 16.656 12.633 5.996 1 62.94 126 GLY A CA 1
ATOM 1033 C C . GLY A 1 126 ? 17.375 12.156 7.246 1 62.94 126 GLY A C 1
ATOM 1034 O O . GLY A 1 126 ? 18.094 11.164 7.219 1 62.94 126 GLY A O 1
ATOM 1035 N N . GLN A 1 127 ? 17.391 12.867 8.148 1 64.12 127 GLN A N 1
ATOM 1036 C CA . GLN A 1 127 ? 18.031 12.641 9.438 1 64.12 127 GLN A CA 1
ATOM 1037 C C . GLN A 1 127 ? 17.141 11.789 10.344 1 64.12 127 GLN A C 1
ATOM 1039 O O . GLN A 1 127 ? 15.914 11.836 10.234 1 64.12 127 GLN A O 1
ATOM 1044 N N . TRP A 1 128 ? 17.797 10.664 10.852 1 64.56 128 TRP A N 1
ATOM 1045 C CA . TRP A 1 128 ? 17.062 9.859 11.828 1 64.56 128 TRP A CA 1
ATOM 1046 C C . TRP A 1 128 ? 17.062 10.539 13.195 1 64.56 128 TRP A C 1
ATOM 1048 O O . TRP A 1 128 ? 18.094 11.062 13.641 1 64.56 128 TRP A O 1
ATOM 1058 N N . TYR A 1 129 ? 15.812 10.867 13.633 1 68.56 129 TYR A N 1
ATOM 1059 C CA . TYR A 1 129 ? 15.656 11.461 14.953 1 68.56 129 TYR A CA 1
ATOM 1060 C C . TYR A 1 129 ? 15.023 10.477 15.922 1 68.56 129 TYR A C 1
ATOM 1062 O O . TYR A 1 129 ? 14.164 9.68 15.539 1 68.56 129 TYR A O 1
ATOM 1070 N N . GLU A 1 130 ? 15.672 10.109 16.984 1 61 130 GLU A N 1
ATOM 1071 C CA . GLU A 1 130 ? 15.086 9.305 18.047 1 61 130 GLU A CA 1
ATOM 1072 C C . GLU A 1 130 ? 14.477 10.188 19.125 1 61 130 GLU A C 1
ATOM 1074 O O . GLU A 1 130 ? 15.062 11.203 19.516 1 61 130 GLU A O 1
ATOM 1079 N N . TYR A 1 131 ? 13.109 10.07 19.25 1 55.59 131 TYR A N 1
ATOM 1080 C CA . TYR A 1 131 ? 12.508 10.773 20.375 1 55.59 131 TYR A CA 1
ATOM 1081 C C . TYR A 1 131 ? 13.023 10.227 21.703 1 55.59 131 TYR A C 1
ATOM 1083 O O . TYR A 1 131 ? 12.977 9.016 21.938 1 55.59 131 TYR A O 1
ATOM 1091 N N . ALA A 1 132 ? 14.047 10.836 22.219 1 49.56 132 ALA A N 1
ATOM 1092 C CA . ALA A 1 132 ? 14.5 10.469 23.562 1 49.56 132 ALA A CA 1
ATOM 1093 C C . ALA A 1 132 ? 13.812 11.32 24.625 1 49.56 132 ALA A C 1
ATOM 1095 O O . ALA A 1 132 ? 13.234 12.367 24.312 1 49.56 132 ALA A O 1
ATOM 1096 N N . ASN A 1 133 ? 13.734 10.844 25.906 1 47.09 133 ASN A N 1
ATOM 1097 C CA . ASN A 1 133 ? 13.172 11.477 27.094 1 47.09 133 ASN A CA 1
ATOM 1098 C C . ASN A 1 133 ? 13.086 12.992 26.938 1 47.09 133 ASN A C 1
ATOM 1100 O O . ASN A 1 133 ? 12.125 13.617 27.391 1 47.09 133 ASN A O 1
ATOM 1104 N N . GLU A 1 134 ? 14.148 13.664 26.516 1 46.16 134 GLU A N 1
ATOM 1105 C CA . GLU A 1 134 ? 14.383 15.094 26.672 1 46.16 134 GLU A CA 1
ATOM 1106 C C . GLU A 1 134 ? 14.305 15.82 25.344 1 46.16 134 GLU A C 1
ATOM 1108 O O . GLU A 1 134 ? 14.664 17 25.234 1 46.16 134 GLU A O 1
ATOM 1113 N N . GLY A 1 135 ? 13.617 15.242 24.266 1 52.66 135 GLY A N 1
ATOM 1114 C CA . GLY A 1 135 ? 13.625 15.992 23.031 1 52.66 135 GLY A CA 1
ATOM 1115 C C . GLY A 1 135 ? 14.023 15.156 21.828 1 52.66 135 GLY A C 1
ATOM 1116 O O . GLY A 1 135 ? 14.172 13.938 21.938 1 52.66 135 GLY A O 1
ATOM 1117 N N . ILE A 1 136 ? 13.828 15.562 20.547 1 49.47 136 ILE A N 1
ATOM 1118 C CA . ILE A 1 136 ? 14.172 14.93 19.281 1 49.47 136 ILE A CA 1
ATOM 1119 C C . ILE A 1 136 ? 15.688 14.891 19.125 1 49.47 136 ILE A C 1
ATOM 1121 O O . ILE A 1 136 ? 16.359 15.922 19.188 1 49.47 136 ILE A O 1
ATOM 1125 N N . VAL A 1 137 ? 16.422 13.742 19.344 1 48.78 137 VAL A N 1
ATOM 1126 C CA . VAL A 1 137 ? 17.859 13.578 19.141 1 48.78 137 VAL A CA 1
ATOM 1127 C C . VAL A 1 137 ? 18.109 13.008 17.75 1 48.78 137 VAL A C 1
ATOM 1129 O O . VAL A 1 137 ? 17.422 12.086 17.312 1 48.78 137 VAL A O 1
ATOM 1132 N N . ARG A 1 138 ? 18.891 13.852 16.828 1 46.66 138 ARG A N 1
ATOM 1133 C CA . ARG A 1 138 ? 19.328 13.383 15.516 1 46.66 138 ARG A CA 1
ATOM 1134 C C . ARG A 1 138 ? 20.141 12.102 15.641 1 46.66 138 ARG A C 1
ATOM 1136 O O . ARG A 1 138 ? 21.016 11.992 16.516 1 46.66 138 ARG A O 1
ATOM 1143 N N . LEU A 1 139 ? 19.594 10.953 14.93 1 44.97 139 LEU A N 1
ATOM 1144 C CA . LEU A 1 139 ? 20.438 9.766 14.938 1 44.97 139 LEU A CA 1
ATOM 1145 C C . LEU A 1 139 ? 21.578 9.891 13.922 1 44.97 139 LEU A C 1
ATOM 1147 O O . LEU A 1 139 ? 21.391 10.484 12.859 1 44.97 139 LEU A O 1
ATOM 1151 N N . MET B 1 1 ? 12.609 16.391 5.598 1 78.06 1 MET B N 1
ATOM 1152 C CA . MET B 1 1 ? 12.266 15.922 6.941 1 78.06 1 MET B CA 1
ATOM 1153 C C . MET B 1 1 ? 12.781 14.508 7.18 1 78.06 1 MET B C 1
ATOM 1155 O O . MET B 1 1 ? 12.945 13.734 6.23 1 78.06 1 MET B O 1
ATOM 1159 N N . GLY B 1 2 ? 13.25 14.312 8.461 1 84.81 2 GLY B N 1
ATOM 1160 C CA . GLY B 1 2 ? 13.805 13.016 8.789 1 84.81 2 GLY B CA 1
ATOM 1161 C C . GLY B 1 2 ? 12.781 12.062 9.398 1 84.81 2 GLY B C 1
ATOM 1162 O O . GLY B 1 2 ? 11.578 12.328 9.352 1 84.81 2 GLY B O 1
ATOM 1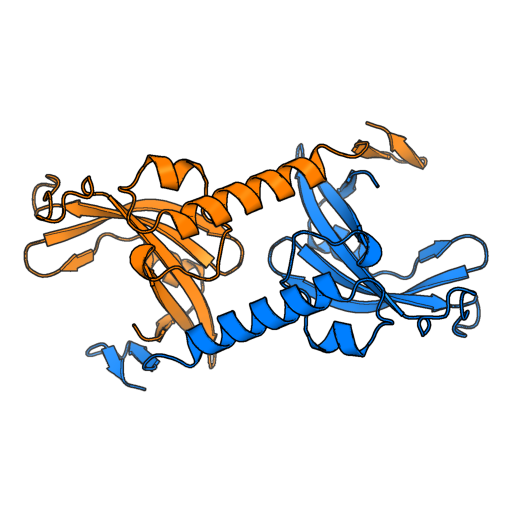163 N N . SER B 1 3 ? 13.336 10.859 9.703 1 89.75 3 SER B N 1
ATOM 1164 C CA . SER B 1 3 ? 12.531 9.844 10.383 1 89.75 3 SER B CA 1
ATOM 1165 C C . SER B 1 3 ? 12.648 9.977 11.898 1 89.75 3 SER B C 1
ATOM 1167 O O . SER B 1 3 ? 13.727 10.234 12.422 1 89.75 3 SER B O 1
ATOM 1169 N N . TYR B 1 4 ? 11.516 9.797 12.586 1 89.38 4 TYR B N 1
ATOM 1170 C CA . TYR B 1 4 ? 11.422 9.914 14.031 1 89.38 4 TYR B CA 1
ATOM 1171 C C . TYR B 1 4 ? 10.992 8.594 14.664 1 89.38 4 TYR B C 1
ATOM 1173 O O . TYR B 1 4 ? 9.953 8.039 14.305 1 89.38 4 TYR B O 1
ATOM 1181 N N . TYR B 1 5 ? 11.859 8.133 15.609 1 89.5 5 TYR B N 1
ATOM 1182 C CA . TYR B 1 5 ? 11.57 6.852 16.25 1 89.5 5 TYR B CA 1
ATOM 1183 C C . TYR B 1 5 ? 11.375 7.027 17.75 1 89.5 5 TYR B C 1
ATOM 1185 O O . TYR B 1 5 ? 11.797 8.031 18.328 1 89.5 5 TYR B O 1
ATOM 1193 N N . GLY B 1 6 ? 10.578 5.938 18.375 1 90.56 6 GLY B N 1
ATOM 1194 C CA . GLY B 1 6 ? 10.453 5.992 19.812 1 90.56 6 GLY B CA 1
ATOM 1195 C C . GLY B 1 6 ? 9.109 5.508 20.312 1 90.56 6 GLY B C 1
ATOM 1196 O O . GLY B 1 6 ? 8.781 5.684 21.5 1 90.56 6 GLY B O 1
ATOM 1197 N N . TYR B 1 7 ? 8.375 4.941 19.5 1 93.81 7 TYR B N 1
ATOM 1198 C CA . TYR B 1 7 ? 7.039 4.523 19.906 1 93.81 7 TYR B CA 1
ATOM 1199 C C . TYR B 1 7 ? 6.957 3.006 20.031 1 93.81 7 TYR B C 1
ATOM 1201 O O . TYR B 1 7 ? 7.531 2.281 19.203 1 93.81 7 TYR B O 1
ATOM 1209 N N . PRO B 1 8 ? 6.246 2.518 20.984 1 94.88 8 PRO B N 1
ATOM 1210 C CA . PRO B 1 8 ? 6.312 1.093 21.312 1 94.88 8 PRO B CA 1
ATOM 1211 C C . PRO B 1 8 ? 5.539 0.221 20.328 1 94.88 8 PRO B C 1
ATOM 1213 O O . PRO B 1 8 ? 5.832 -0.969 20.188 1 94.88 8 PRO B O 1
ATOM 1216 N N . ASN B 1 9 ? 4.449 0.766 19.781 1 96.38 9 ASN B N 1
ATOM 1217 C CA . ASN B 1 9 ? 3.643 0.025 18.812 1 96.38 9 ASN B CA 1
ATOM 1218 C C . ASN B 1 9 ? 2.916 0.961 17.859 1 96.38 9 ASN B C 1
ATOM 1220 O O . ASN B 1 9 ? 2.895 2.176 18.062 1 96.38 9 ASN B O 1
ATOM 1224 N N . ARG B 1 10 ? 2.395 0.41 16.781 1 95.56 10 ARG B N 1
ATOM 1225 C CA . ARG B 1 10 ? 1.774 1.176 15.703 1 95.56 10 ARG B CA 1
ATOM 1226 C C . ARG B 1 10 ? 0.576 1.968 16.219 1 95.56 10 ARG B C 1
ATOM 1228 O O . ARG B 1 10 ? 0.418 3.145 15.883 1 95.56 10 ARG B O 1
ATOM 1235 N N . PRO B 1 11 ? -0.339 1.36 17.062 1 97.06 11 PRO B N 1
ATOM 1236 C CA . PRO B 1 11 ? -1.479 2.133 17.562 1 97.06 11 PRO B CA 1
ATOM 1237 C C . PRO B 1 11 ? -1.052 3.355 18.375 1 97.06 11 PRO B C 1
ATOM 1239 O O . PRO B 1 11 ? -1.646 4.43 18.234 1 97.06 11 PRO B O 1
ATOM 1242 N N . ALA B 1 12 ? -0.081 3.188 19.156 1 96.69 12 ALA B N 1
ATOM 1243 C CA . ALA B 1 12 ? 0.415 4.312 19.938 1 96.69 12 ALA B CA 1
ATOM 1244 C C . ALA B 1 12 ? 0.971 5.41 19.031 1 96.69 12 ALA B C 1
ATOM 1246 O O . ALA B 1 12 ? 0.759 6.598 19.281 1 96.69 12 ALA B O 1
ATOM 1247 N N . LEU B 1 13 ? 1.714 5.098 18.016 1 96.62 13 LEU B N 1
ATOM 1248 C CA . LEU B 1 13 ? 2.275 6.039 17.047 1 96.62 13 LEU B CA 1
ATOM 1249 C C . LEU B 1 13 ? 1.17 6.773 16.312 1 96.62 13 LEU B C 1
ATOM 1251 O O . LEU B 1 13 ? 1.207 8 16.188 1 96.62 13 LEU B O 1
ATOM 1255 N N . VAL B 1 14 ? 0.151 6.051 15.867 1 97.69 14 VAL B N 1
ATOM 1256 C CA . VAL B 1 14 ? -0.971 6.652 15.148 1 97.69 14 VAL B CA 1
ATOM 1257 C C . VAL B 1 14 ? -1.7 7.633 16.062 1 97.69 14 VAL B C 1
ATOM 1259 O O . VAL B 1 14 ? -2.053 8.734 15.648 1 97.69 14 VAL B O 1
ATOM 1262 N N . ALA B 1 15 ? -1.873 7.211 17.312 1 97.06 15 ALA B N 1
ATOM 1263 C CA . ALA B 1 15 ? -2.52 8.086 18.281 1 97.06 15 ALA B CA 1
ATOM 1264 C C . ALA B 1 15 ? -1.733 9.383 18.453 1 97.06 15 ALA B C 1
ATOM 1266 O O . ALA B 1 15 ? -2.316 10.469 18.484 1 97.06 15 ALA B O 1
ATOM 1267 N N . GLU B 1 16 ? -0.456 9.289 18.516 1 95.19 16 GLU B N 1
ATOM 1268 C CA . GLU B 1 16 ? 0.414 10.445 18.672 1 95.19 16 GLU B CA 1
ATOM 1269 C C . GLU B 1 16 ? 0.311 11.383 17.469 1 95.19 16 GLU B C 1
ATOM 1271 O O . GLU B 1 16 ? 0.198 12.594 17.625 1 95.19 16 GLU B O 1
ATOM 1276 N N . LEU B 1 17 ? 0.259 10.844 16.281 1 96.31 17 LEU B N 1
ATOM 1277 C CA . LEU B 1 17 ? 0.311 11.625 15.055 1 96.31 17 LEU B CA 1
ATOM 1278 C C . LEU B 1 17 ? -1.04 12.266 14.758 1 96.31 17 LEU B C 1
ATOM 1280 O O . LEU B 1 17 ? -1.131 13.18 13.938 1 96.31 17 LEU B O 1
ATOM 1284 N N . THR B 1 18 ? -2.08 11.75 15.445 1 97.62 18 THR B N 1
ATOM 1285 C CA . THR B 1 18 ? -3.408 12.266 15.141 1 97.62 18 THR B CA 1
ATOM 1286 C C . THR B 1 18 ? -3.953 13.086 16.297 1 97.62 18 THR B C 1
ATOM 1288 O O . THR B 1 18 ? -5.07 13.602 16.234 1 97.62 18 THR B O 1
ATOM 1291 N N . THR B 1 19 ? -3.176 13.148 17.344 1 95.44 19 THR B N 1
ATOM 1292 C CA . THR B 1 19 ? -3.555 13.984 18.484 1 95.44 19 THR B CA 1
ATOM 1293 C C . THR B 1 19 ? -3.219 15.445 18.219 1 95.44 19 THR B C 1
ATOM 1295 O O . THR B 1 19 ? -2.371 15.75 17.375 1 95.44 19 THR B O 1
ATOM 1298 N N . ARG B 1 20 ? -3.953 16.297 18.859 1 93.25 20 ARG B N 1
ATOM 1299 C CA . ARG B 1 20 ? -3.701 17.719 18.766 1 93.25 20 ARG B CA 1
ATOM 1300 C C . ARG B 1 20 ? -2.305 18.062 19.281 1 93.25 20 ARG B C 1
ATOM 1302 O O . ARG B 1 20 ? -1.897 17.609 20.344 1 93.25 20 ARG B O 1
ATOM 1309 N N . TRP B 1 21 ? -1.579 18.875 18.422 1 90.25 21 TRP B N 1
ATOM 1310 C CA . TRP B 1 21 ? -0.207 19.234 18.766 1 90.25 21 TRP B CA 1
ATOM 1311 C C . TRP B 1 21 ? -0.051 20.75 18.859 1 90.25 21 TRP B C 1
ATOM 1313 O O . TRP B 1 21 ? -0.533 21.484 17.984 1 90.25 21 TRP B O 1
ATOM 1323 N N . GLN B 1 22 ? 0.704 21.062 19.875 1 89.62 22 GLN B N 1
ATOM 1324 C CA . GLN B 1 22 ? 0.941 22.5 20.047 1 89.62 22 GLN B CA 1
ATOM 1325 C C . GLN B 1 22 ? 2.246 22.922 19.391 1 89.62 22 GLN B C 1
ATOM 1327 O O . GLN B 1 22 ? 3.275 22.266 19.547 1 89.62 22 GLN B O 1
ATOM 1332 N N . SER B 1 23 ? 2.184 23.875 18.609 1 85.62 23 SER B N 1
ATOM 1333 C CA . SER B 1 23 ? 3.35 24.531 18.031 1 85.62 23 SER B CA 1
ATOM 1334 C C . SER B 1 23 ? 3.352 26.031 18.359 1 85.62 23 SER B C 1
ATOM 1336 O O . SER B 1 23 ? 2.727 26.812 17.656 1 85.62 23 SER B O 1
ATOM 1338 N N . GLY B 1 24 ? 4.18 26.406 19.328 1 86.25 24 GLY B N 1
ATOM 1339 C CA . GLY B 1 24 ? 4.086 27.781 19.797 1 86.25 24 GLY B CA 1
ATOM 1340 C C . GLY B 1 24 ? 2.705 28.141 20.297 1 86.25 24 GLY B C 1
ATOM 1341 O O . GLY B 1 24 ? 2.17 27.484 21.188 1 86.25 24 GLY B O 1
ATOM 1342 N N . GLU B 1 25 ? 2.199 29.188 19.641 1 88.5 25 GLU B N 1
ATOM 1343 C CA . GLU B 1 25 ? 0.891 29.672 20.062 1 88.5 25 GLU B CA 1
ATOM 1344 C C . GLU B 1 25 ? -0.229 29.031 19.234 1 88.5 25 GLU B C 1
ATOM 1346 O O . GLU B 1 25 ? -1.404 29.359 19.438 1 88.5 25 GLU B O 1
ATOM 1351 N N . LYS B 1 26 ? 0.164 28.172 18.344 1 89.38 26 LYS B N 1
ATOM 1352 C CA . LYS B 1 26 ? -0.829 27.531 17.484 1 89.38 26 LYS B CA 1
ATOM 1353 C C . LYS B 1 26 ? -0.885 26.031 17.734 1 89.38 26 LYS B C 1
ATOM 1355 O O . LYS B 1 26 ? 0.001 25.469 18.391 1 89.38 26 LYS B O 1
ATOM 1360 N N . TYR B 1 27 ? -2.047 25.5 17.312 1 91.31 27 TYR B N 1
ATOM 1361 C CA . TYR B 1 27 ? -2.266 24.062 17.438 1 91.31 27 TYR B CA 1
ATOM 1362 C C . TYR B 1 27 ? -2.561 23.438 16.078 1 91.31 27 TYR B C 1
ATOM 1364 O O . TYR B 1 27 ? -3.207 24.047 15.227 1 91.31 27 TYR B O 1
ATOM 1372 N N . MET B 1 28 ? -2.033 22.266 15.961 1 92.31 28 MET B N 1
ATOM 1373 C CA . MET B 1 28 ? -2.406 21.469 14.797 1 92.31 28 MET B CA 1
ATOM 1374 C C . MET B 1 28 ? -3.422 20.391 15.188 1 92.31 28 MET B C 1
ATOM 1376 O O . MET B 1 28 ? -3.213 19.656 16.141 1 92.31 28 MET B O 1
ATOM 1380 N N . GLU B 1 29 ? -4.535 20.406 14.453 1 94.56 29 GLU B N 1
ATOM 1381 C CA . GLU B 1 29 ? -5.562 19.406 14.688 1 94.56 29 GLU B CA 1
ATOM 1382 C C . GLU B 1 29 ? -5.711 18.469 13.477 1 94.56 29 GLU B C 1
ATOM 1384 O O . GLU B 1 29 ? -5.504 18.891 12.336 1 94.56 29 GLU B O 1
ATOM 1389 N N . THR B 1 30 ? -6.023 17.25 13.789 1 96.69 30 THR B N 1
ATOM 1390 C CA . THR B 1 30 ? -6.312 16.281 12.742 1 96.69 30 THR B CA 1
ATOM 1391 C C . THR B 1 30 ? -7.809 16.219 12.453 1 96.69 30 THR B C 1
ATOM 1393 O O . THR B 1 30 ? -8.609 15.938 13.344 1 96.69 30 THR B O 1
ATOM 1396 N N . VAL B 1 31 ? -8.164 16.5 11.219 1 96.38 31 VAL B N 1
ATOM 1397 C CA . VAL B 1 31 ? -9.555 16.562 10.805 1 96.38 31 VAL B CA 1
ATOM 1398 C C . VAL B 1 31 ? -10.016 15.164 10.367 1 96.38 31 VAL B C 1
ATOM 1400 O O . VAL B 1 31 ? -11.164 14.789 10.594 1 96.38 31 VAL B O 1
ATOM 1403 N N . ALA B 1 32 ? -9.188 14.469 9.711 1 97.94 32 ALA B N 1
ATOM 1404 C CA . ALA B 1 32 ? -9.422 13.109 9.25 1 97.94 32 ALA B CA 1
ATOM 1405 C C . ALA B 1 32 ? -8.109 12.344 9.102 1 97.94 32 ALA B C 1
ATOM 1407 O O . ALA B 1 32 ? -7.059 12.945 8.867 1 97.94 32 ALA B O 1
ATOM 1408 N N . HIS B 1 33 ? -8.195 10.992 9.281 1 98.62 33 HIS B N 1
ATOM 1409 C CA . HIS B 1 33 ? -7.031 10.164 9.016 1 98.62 33 HIS B CA 1
ATOM 1410 C C . HIS B 1 33 ? -7.434 8.734 8.664 1 98.62 33 HIS B C 1
ATOM 1412 O O . HIS B 1 33 ? -8.523 8.289 9.031 1 98.62 33 HIS B O 1
ATOM 1418 N N . THR B 1 34 ? -6.613 8.102 7.906 1 97.56 34 THR B N 1
ATOM 1419 C CA . THR B 1 34 ? -6.816 6.707 7.535 1 97.56 34 THR B CA 1
ATOM 1420 C C . THR B 1 34 ? -5.477 6.012 7.312 1 97.56 34 THR B C 1
ATOM 1422 O O . THR B 1 34 ? -4.531 6.613 6.797 1 97.56 34 THR B O 1
ATOM 1425 N N . LEU B 1 35 ? -5.418 4.773 7.691 1 96 35 LEU B N 1
ATOM 1426 C CA . LEU B 1 35 ? -4.23 3.951 7.504 1 96 35 LEU B CA 1
ATOM 1427 C C . LEU B 1 35 ? -4.352 3.102 6.242 1 96 35 LEU B C 1
ATOM 1429 O O . LEU B 1 35 ? -5.359 2.418 6.043 1 96 35 LEU B O 1
ATOM 1433 N N . ARG B 1 36 ? -3.395 3.17 5.297 1 93.19 36 ARG B N 1
ATOM 1434 C CA . ARG B 1 36 ? -3.207 2.281 4.156 1 93.19 36 ARG B CA 1
ATOM 1435 C C . ARG B 1 36 ? -1.862 1.566 4.234 1 93.19 36 ARG B C 1
ATOM 1437 O O . ARG B 1 36 ? -0.836 2.121 3.836 1 93.19 36 ARG B O 1
ATOM 1444 N N . GLY B 1 37 ? -1.976 0.273 4.672 1 90.19 37 GLY B N 1
ATOM 1445 C CA . GLY B 1 37 ? -0.705 -0.345 5.012 1 90.19 37 GLY B CA 1
ATOM 1446 C C . GLY B 1 37 ? 0.048 0.397 6.102 1 90.19 37 GLY B C 1
ATOM 1447 O O . GLY B 1 37 ? -0.5 0.658 7.176 1 90.19 37 GLY B O 1
ATOM 1448 N N . ASN B 1 38 ? 1.257 0.75 5.766 1 93.25 38 ASN B N 1
ATOM 1449 C CA . ASN B 1 38 ? 2.07 1.476 6.734 1 93.25 38 ASN B CA 1
ATOM 1450 C C . ASN B 1 38 ? 2.184 2.955 6.379 1 93.25 38 ASN B C 1
ATOM 1452 O O . ASN B 1 38 ? 3.15 3.617 6.758 1 93.25 38 ASN B O 1
ATOM 1456 N N . VAL B 1 39 ? 1.198 3.422 5.645 1 95.38 39 VAL B N 1
ATOM 1457 C CA . VAL B 1 39 ? 1.083 4.852 5.367 1 95.38 39 VAL B CA 1
ATOM 1458 C C . VAL B 1 39 ? -0.146 5.418 6.074 1 95.38 39 VAL B C 1
ATOM 1460 O O . VAL B 1 39 ? -1.273 4.996 5.809 1 95.38 39 VAL B O 1
ATOM 1463 N N . LEU B 1 40 ? 0.112 6.336 7.035 1 97.75 40 LEU B N 1
ATOM 1464 C CA . LEU B 1 40 ? -0.974 7.09 7.652 1 97.75 40 LEU B CA 1
ATOM 1465 C C . LEU B 1 40 ? -1.238 8.383 6.895 1 97.75 40 LEU B C 1
ATOM 1467 O O . LEU B 1 40 ? -0.381 9.273 6.855 1 97.75 40 LEU B O 1
ATOM 1471 N N . TRP B 1 41 ? -2.387 8.438 6.199 1 97.88 41 TRP B N 1
ATOM 1472 C CA . TRP B 1 41 ? -2.834 9.68 5.578 1 97.88 41 TRP B CA 1
ATOM 1473 C C . TRP B 1 41 ? -3.654 10.516 6.555 1 97.88 41 TRP B C 1
ATOM 1475 O O . TRP B 1 41 ? -4.531 9.984 7.242 1 97.88 41 TRP B O 1
ATOM 1485 N N . ALA B 1 42 ? -3.338 11.82 6.621 1 97.62 42 ALA B N 1
ATOM 1486 C CA . ALA B 1 42 ? -4.066 12.703 7.531 1 97.62 42 ALA B CA 1
ATOM 1487 C C . ALA B 1 42 ? -4.328 14.062 6.887 1 97.62 42 ALA B C 1
ATOM 1489 O O . ALA B 1 42 ? -3.551 14.516 6.047 1 97.62 42 ALA B O 1
ATOM 1490 N N . VAL B 1 43 ? -5.418 14.656 7.184 1 96.25 43 VAL B N 1
ATOM 1491 C CA . VAL B 1 43 ? -5.723 16.062 6.918 1 96.25 43 VAL B CA 1
ATOM 1492 C C . VAL B 1 43 ? -5.656 16.859 8.219 1 96.25 43 VAL B C 1
ATOM 1494 O O . VAL B 1 43 ? -6.359 16.547 9.18 1 96.25 43 VAL B O 1
ATOM 1497 N N . HIS B 1 44 ? -4.762 17.828 8.195 1 94.69 44 HIS B N 1
ATOM 1498 C CA . HIS B 1 44 ? -4.57 18.656 9.375 1 94.69 44 HIS B CA 1
ATOM 1499 C C . HIS B 1 44 ? -5.02 20.094 9.109 1 94.69 44 HIS B C 1
ATOM 1501 O O . HIS B 1 44 ? -5.191 20.484 7.953 1 94.69 44 HIS B O 1
ATOM 1507 N N . ARG B 1 45 ? -5.242 20.781 10.164 1 92.69 45 ARG B N 1
ATOM 1508 C CA . ARG B 1 45 ? -5.465 22.219 10.117 1 92.69 45 ARG B CA 1
ATOM 1509 C C . ARG B 1 45 ? -4.812 22.922 11.305 1 92.69 45 ARG B C 1
ATOM 1511 O O . ARG B 1 45 ? -4.629 22.312 12.359 1 92.69 45 ARG B O 1
ATOM 1518 N N . TRP B 1 46 ? -4.523 24.172 11.102 1 91 46 TRP B N 1
ATOM 1519 C CA . TRP B 1 46 ? -4.012 25 12.188 1 91 46 TRP B CA 1
ATOM 1520 C C . TRP B 1 46 ? -5.145 25.766 12.859 1 91 46 TRP B C 1
ATOM 1522 O O . TRP B 1 46 ? -5.996 26.344 12.188 1 91 46 TRP B O 1
ATOM 1532 N N . VAL B 1 47 ? -5.07 25.719 14.203 1 92.69 47 VAL B N 1
ATOM 1533 C CA . VAL B 1 47 ? -6.066 26.469 14.953 1 92.69 47 VAL B CA 1
ATOM 1534 C C . VAL B 1 47 ? -5.391 27.234 16.094 1 92.69 47 VAL B C 1
ATOM 1536 O O . VAL B 1 47 ? -4.27 26.906 16.484 1 92.69 47 VAL B O 1
ATOM 1539 N N . ASP B 1 48 ? -6.09 28.25 16.5 1 91.56 48 ASP B N 1
ATOM 1540 C CA . ASP B 1 48 ? -5.598 28.938 17.703 1 91.56 48 ASP B CA 1
ATOM 1541 C C . ASP B 1 48 ? -6.09 28.25 18.969 1 91.56 48 ASP B C 1
ATOM 1543 O O . ASP B 1 48 ? -6.672 27.172 18.906 1 91.56 48 ASP B O 1
ATOM 1547 N N . ALA B 1 49 ? -5.711 28.844 20.125 1 91.69 49 ALA B N 1
ATOM 1548 C CA . ALA B 1 49 ? -6.031 28.25 21.422 1 91.69 49 ALA B CA 1
ATOM 1549 C C . ALA B 1 49 ? -7.535 28.047 21.578 1 91.69 49 ALA B C 1
ATOM 1551 O O . ALA B 1 49 ? -7.977 27.109 22.25 1 91.69 49 ALA B O 1
ATOM 1552 N N . GLU B 1 50 ? -8.367 28.875 20.906 1 92.62 50 GLU B N 1
ATOM 1553 C CA . GLU B 1 50 ? -9.82 28.812 21.016 1 92.62 50 GLU B CA 1
ATOM 1554 C C . GLU B 1 50 ? -10.422 27.891 19.969 1 92.62 50 GLU B C 1
ATOM 1556 O O . GLU B 1 50 ? -11.641 27.719 19.906 1 92.62 50 GLU B O 1
ATOM 1561 N N . GLY B 1 51 ? -9.625 27.391 19.062 1 89.19 51 GLY B N 1
ATOM 1562 C CA . GLY B 1 51 ? -10.102 26.438 18.062 1 89.19 51 GLY B CA 1
ATOM 1563 C C . GLY B 1 51 ? -10.461 27.094 16.75 1 89.19 51 GLY B C 1
ATOM 1564 O O . GLY B 1 51 ? -11.031 26.453 15.867 1 89.19 51 GLY B O 1
ATOM 1565 N N . GLN B 1 52 ? -10.148 28.344 16.734 1 90.38 52 GLN B N 1
ATOM 1566 C CA . GLN B 1 52 ? -10.422 29.047 15.477 1 90.38 52 GLN B CA 1
ATOM 1567 C C . GLN B 1 52 ? -9.32 28.812 14.453 1 90.38 52 GLN B C 1
ATOM 1569 O O . GLN B 1 52 ? -8.133 28.953 14.766 1 90.38 52 GLN B O 1
ATOM 1574 N N . VAL B 1 53 ? -9.766 28.516 13.21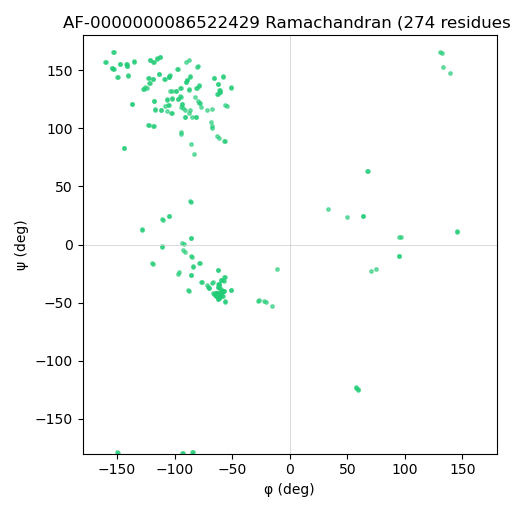9 1 89.19 53 VAL B N 1
ATOM 1575 C CA . VAL B 1 53 ? -8.828 28.219 12.148 1 89.19 53 VAL B CA 1
ATOM 1576 C C . VAL B 1 53 ? -7.938 29.438 11.883 1 89.19 53 VAL B C 1
ATOM 1578 O O . VAL B 1 53 ? -8.43 30.562 11.797 1 89.19 53 VAL B O 1
ATOM 1581 N N . ILE B 1 54 ? -6.586 29.188 11.859 1 83.62 54 ILE B N 1
ATOM 1582 C CA . ILE B 1 54 ? -5.598 30.203 11.539 1 83.62 54 ILE B CA 1
ATOM 1583 C C . ILE B 1 54 ? -5.262 30.141 10.047 1 83.62 54 ILE B C 1
ATOM 1585 O O . ILE B 1 54 ? -4.934 29.078 9.523 1 83.62 54 ILE B O 1
ATOM 1589 N N . SER B 1 55 ? -5.914 30.953 9.203 1 69.69 55 SER B N 1
ATOM 1590 C CA . SER B 1 55 ? -5.57 30.969 7.785 1 69.69 55 SER B CA 1
ATOM 1591 C C . SER B 1 55 ? -4.09 31.281 7.578 1 69.69 55 SER B C 1
ATOM 1593 O O . SER B 1 55 ? -3.555 32.188 8.188 1 69.69 55 SER B O 1
ATOM 1595 N N . THR B 1 56 ? -3.244 30.359 7.551 1 58.19 56 THR B N 1
ATOM 1596 C CA . THR B 1 56 ? -1.871 30.734 7.223 1 58.19 56 THR B CA 1
ATOM 1597 C C . THR B 1 56 ? -1.799 31.344 5.832 1 58.19 56 THR B C 1
ATOM 1599 O O . THR B 1 56 ? -2.686 31.141 5.004 1 58.19 56 THR B O 1
ATOM 1602 N N . SER B 1 57 ? -1.059 32.531 5.797 1 53.09 57 SER B N 1
ATOM 1603 C CA . SER B 1 57 ? -0.895 33.312 4.582 1 53.09 57 SER B CA 1
ATOM 1604 C C . SER B 1 57 ? -1.013 32.438 3.334 1 53.09 57 SER B C 1
ATOM 1606 O O . SER B 1 57 ? -1.289 32.938 2.242 1 53.09 57 SER B O 1
ATOM 1608 N N . ASP B 1 58 ? -0.309 31.328 3.369 1 50.34 58 ASP B N 1
ATOM 1609 C CA . ASP B 1 58 ? -0.481 30.672 2.072 1 50.34 58 ASP B CA 1
ATOM 1610 C C . ASP B 1 58 ? -1.907 30.156 1.903 1 50.34 58 ASP B C 1
ATOM 1612 O O . ASP B 1 58 ? -2.52 29.688 2.861 1 50.34 58 ASP B O 1
ATOM 1616 N N . ASP B 1 59 ? -2.598 30.922 1.062 1 48.16 59 ASP B N 1
ATOM 1617 C CA . ASP B 1 59 ? -3.977 30.781 0.605 1 48.16 59 ASP B CA 1
ATOM 1618 C C . ASP B 1 59 ? -4.562 29.438 0.997 1 48.16 59 ASP B C 1
ATOM 1620 O O . ASP B 1 59 ? -5.719 29.141 0.689 1 48.16 59 ASP B O 1
ATOM 1624 N N . ARG B 1 60 ? -3.783 28.5 1.264 1 49.66 60 ARG B N 1
ATOM 1625 C CA . ARG B 1 60 ? -4.254 27.125 1.06 1 49.66 60 ARG B CA 1
ATOM 1626 C C . ARG B 1 60 ? -5.074 26.641 2.254 1 49.66 60 ARG B C 1
ATOM 1628 O O . ARG B 1 60 ? -4.539 26.484 3.354 1 49.66 60 ARG B O 1
ATOM 1635 N N . GLY B 1 61 ? -6.465 27.172 2.289 1 56.06 61 GLY B N 1
ATOM 1636 C CA . GLY B 1 61 ? -7.734 26.766 2.875 1 56.06 61 GLY B CA 1
ATOM 1637 C C . GLY B 1 61 ? -7.574 26.047 4.203 1 56.06 61 GLY B C 1
ATOM 1638 O O . GLY B 1 61 ? -8.555 25.547 4.766 1 56.06 61 GLY B O 1
ATOM 1639 N N . GLY B 1 62 ? -6.629 26.312 4.957 1 77 62 GLY B N 1
ATOM 1640 C CA . GLY B 1 62 ? -6.387 25.922 6.336 1 77 62 GLY B CA 1
ATOM 1641 C C . GLY B 1 62 ? -6.062 24.453 6.488 1 77 62 GLY B C 1
ATOM 1642 O O . GLY B 1 62 ? -5.301 24.062 7.375 1 77 62 GLY B O 1
ATOM 1643 N N . HIS B 1 63 ? -6.477 23.656 5.516 1 91.31 63 HIS B N 1
ATOM 1644 C CA . HIS B 1 63 ? -6.227 22.234 5.668 1 91.31 63 HIS B CA 1
ATOM 1645 C C . HIS B 1 63 ? -5.086 21.766 4.766 1 91.31 63 HIS B C 1
ATOM 1647 O O . HIS B 1 63 ? -4.902 22.312 3.67 1 91.31 63 HIS B O 1
ATOM 1653 N N . PHE B 1 64 ? -4.316 20.844 5.188 1 92.62 64 PHE B N 1
ATOM 1654 C CA . PHE B 1 64 ? -3.238 20.281 4.383 1 92.62 64 PHE B CA 1
ATOM 1655 C C . PHE B 1 64 ? -3.131 18.781 4.594 1 92.62 64 PHE B C 1
ATOM 1657 O O . PHE B 1 64 ? -3.523 18.266 5.645 1 92.62 64 PHE B O 1
ATOM 1664 N N . ILE B 1 65 ? -2.623 18.125 3.588 1 95.38 65 ILE B N 1
ATOM 1665 C CA . ILE B 1 65 ? -2.514 16.672 3.611 1 95.38 65 ILE B CA 1
ATOM 1666 C C . ILE B 1 65 ? -1.09 16.266 3.992 1 95.38 65 ILE B C 1
ATOM 1668 O O . ILE B 1 65 ? -0.12 16.781 3.438 1 95.38 65 ILE B O 1
ATOM 1672 N N . TYR B 1 66 ? -0.984 15.367 4.91 1 94.81 66 TYR B N 1
ATOM 1673 C CA . TYR B 1 66 ? 0.271 14.719 5.262 1 94.81 66 TYR B CA 1
ATOM 1674 C C . TYR B 1 66 ? 0.188 13.211 5.023 1 94.81 66 TYR B C 1
ATOM 1676 O O . TYR B 1 66 ? -0.862 12.602 5.242 1 94.81 66 TYR B O 1
ATOM 1684 N N . ALA B 1 67 ? 1.271 12.617 4.562 1 96.62 67 ALA B N 1
ATOM 1685 C CA . ALA B 1 67 ? 1.519 11.188 4.66 1 96.62 67 ALA B CA 1
ATOM 1686 C C . ALA B 1 67 ? 2.588 10.883 5.703 1 96.62 67 ALA B C 1
ATOM 1688 O O . ALA B 1 67 ? 3.693 11.43 5.648 1 96.62 67 ALA B O 1
ATOM 1689 N N . TYR B 1 68 ? 2.289 10.086 6.633 1 96 68 TYR B N 1
ATOM 1690 C CA . TYR B 1 68 ? 3.285 9.578 7.566 1 96 68 TYR B CA 1
ATOM 1691 C C . TYR B 1 68 ? 3.68 8.148 7.215 1 96 68 TYR B C 1
ATOM 1693 O O . TYR B 1 68 ? 2.861 7.227 7.309 1 96 68 TYR B O 1
ATOM 1701 N N . LEU B 1 69 ? 4.926 8.047 6.812 1 95 69 LEU B N 1
ATOM 1702 C CA . LEU B 1 69 ? 5.441 6.711 6.523 1 95 69 LEU B CA 1
ATOM 1703 C C . LEU B 1 69 ? 5.871 6.008 7.805 1 95 69 LEU B C 1
ATOM 1705 O O . LEU B 1 69 ? 6.891 6.363 8.398 1 95 69 LEU B O 1
ATOM 1709 N N . LEU B 1 70 ? 5.109 4.977 8.203 1 94.94 70 LEU B N 1
ATOM 1710 C CA . LEU B 1 70 ? 5.355 4.258 9.445 1 94.94 70 LEU B CA 1
ATOM 1711 C C . LEU B 1 70 ? 6.32 3.098 9.227 1 94.94 70 LEU B C 1
ATOM 1713 O O . LEU B 1 70 ? 6.25 2.416 8.203 1 94.94 70 LEU B O 1
ATOM 1717 N N . GLN B 1 71 ? 7.168 2.9 10.188 1 92.12 71 GLN B N 1
ATOM 1718 C CA . GLN B 1 71 ? 8.102 1.783 10.078 1 92.12 71 GLN B CA 1
ATOM 1719 C C . GLN B 1 71 ? 8.664 1.401 11.445 1 92.12 71 GLN B C 1
ATOM 1721 O O . GLN B 1 71 ? 8.625 2.199 12.383 1 92.12 71 GLN B O 1
ATOM 1726 N N . VAL B 1 72 ? 9.086 0.213 11.508 1 91.81 72 VAL B N 1
ATOM 1727 C CA . VAL B 1 72 ? 9.758 -0.275 12.703 1 91.81 72 VAL B CA 1
ATOM 1728 C C . VAL B 1 72 ? 11.266 -0.322 12.477 1 91.81 72 VAL B C 1
ATOM 1730 O O . VAL B 1 72 ? 11.727 -0.767 11.422 1 91.81 72 VAL B O 1
ATOM 1733 N N . HIS B 1 73 ? 11.93 0.169 13.352 1 84.5 73 HIS B N 1
ATOM 1734 C CA . HIS B 1 73 ? 13.391 0.079 13.367 1 84.5 73 HIS B CA 1
ATOM 1735 C C . HIS B 1 73 ? 13.906 -0.23 14.766 1 84.5 73 HIS B C 1
ATOM 1737 O O . HIS B 1 73 ? 13.656 0.529 15.711 1 84.5 73 HIS B O 1
ATOM 1743 N N . GLY B 1 74 ? 14.68 -1.448 14.883 1 85.5 74 GLY B N 1
ATOM 1744 C CA . GLY B 1 74 ? 15.234 -1.818 16.172 1 85.5 74 GLY B CA 1
ATOM 1745 C C . GLY B 1 74 ? 14.172 -2.094 17.219 1 85.5 74 GLY B C 1
ATOM 1746 O O . GLY B 1 74 ? 14.367 -1.806 18.406 1 85.5 74 GLY B O 1
ATOM 1747 N N . GLY B 1 75 ? 13.016 -2.441 16.797 1 88.88 75 GLY B N 1
ATOM 1748 C CA . GLY B 1 75 ? 11.953 -2.775 17.734 1 88.88 75 GLY B CA 1
ATOM 1749 C C . GLY B 1 75 ? 11.039 -1.604 18.031 1 88.88 75 GLY B C 1
ATOM 1750 O O . GLY B 1 75 ? 10 -1.77 18.672 1 88.88 75 GLY B O 1
ATOM 1751 N N . ASP B 1 76 ? 11.438 -0.436 17.578 1 91.69 76 ASP B N 1
ATOM 1752 C CA . ASP B 1 76 ? 10.633 0.756 17.812 1 91.69 76 ASP B CA 1
ATOM 1753 C C . ASP B 1 76 ? 9.906 1.193 16.547 1 91.69 76 ASP B C 1
ATOM 1755 O O . ASP B 1 76 ? 10.469 1.122 15.453 1 91.69 76 ASP B O 1
ATOM 1759 N N . TRP B 1 77 ? 8.758 1.654 16.812 1 94.06 77 TRP B N 1
ATOM 1760 C CA . TRP B 1 77 ? 8.016 2.232 15.695 1 94.06 77 TRP B CA 1
ATOM 1761 C C . TRP B 1 77 ? 8.383 3.699 15.5 1 94.06 77 TRP B C 1
ATOM 1763 O O . TRP B 1 77 ? 8.664 4.41 16.469 1 94.06 77 TRP B O 1
ATOM 1773 N N . GLY B 1 78 ? 8.398 4.055 14.234 1 93.75 78 GLY B N 1
ATOM 1774 C CA . GLY B 1 78 ? 8.648 5.434 13.852 1 93.75 78 GLY B CA 1
ATOM 1775 C C . GLY B 1 78 ? 7.945 5.84 12.57 1 93.75 78 GLY B C 1
ATOM 1776 O O . GLY B 1 78 ? 7.094 5.102 12.062 1 93.75 78 GLY B O 1
ATOM 1777 N N . TYR B 1 79 ? 8.234 7.137 12.25 1 94.5 79 TYR B N 1
ATOM 1778 C CA . TYR B 1 79 ? 7.559 7.648 11.062 1 94.5 79 TYR B CA 1
ATOM 1779 C C . TYR B 1 79 ? 8.438 8.664 10.336 1 94.5 79 TYR B C 1
ATOM 1781 O O . TYR B 1 79 ? 9.32 9.273 10.938 1 94.5 79 TYR B O 1
ATOM 1789 N N . LYS B 1 80 ? 8.273 8.867 9.109 1 91.88 80 LYS B N 1
ATOM 1790 C CA . LYS B 1 80 ? 8.758 9.961 8.273 1 91.88 80 LYS B CA 1
ATOM 1791 C C . LYS B 1 80 ? 7.594 10.758 7.691 1 91.88 80 LYS B C 1
ATOM 1793 O O . LYS B 1 80 ? 6.766 10.211 6.961 1 91.88 80 LYS B O 1
ATOM 1798 N N . PRO B 1 81 ? 7.488 12 8.055 1 92.5 81 PRO B N 1
ATOM 1799 C CA . PRO B 1 81 ? 6.402 12.812 7.496 1 92.5 81 PRO B CA 1
ATOM 1800 C C . PRO B 1 81 ? 6.707 13.305 6.086 1 92.5 81 PRO B C 1
ATOM 1802 O O . PRO B 1 81 ? 7.848 13.664 5.781 1 92.5 81 PRO B O 1
ATOM 1805 N N . LEU B 1 82 ? 5.668 13.219 5.227 1 92.69 82 LEU B N 1
ATOM 1806 C CA . LEU B 1 82 ? 5.719 13.797 3.891 1 92.69 82 LEU B CA 1
ATOM 1807 C C . LEU B 1 82 ? 4.547 14.742 3.664 1 92.69 82 LEU B C 1
ATOM 1809 O O . LEU B 1 82 ? 3.416 14.445 4.055 1 92.69 82 LEU B O 1
ATOM 1813 N N . GLU B 1 83 ? 4.859 15.859 3.098 1 89.88 83 GLU B N 1
ATOM 1814 C CA . GLU B 1 83 ? 3.812 16.797 2.717 1 89.88 83 GLU B CA 1
ATOM 1815 C C . GLU B 1 83 ? 3.459 16.672 1.238 1 89.88 83 GLU B C 1
ATOM 1817 O O . GLU B 1 83 ? 4.312 16.328 0.419 1 89.88 83 GLU B O 1
ATOM 1822 N N . GLU B 1 84 ? 2.217 16.984 0.898 1 89 84 GLU B N 1
ATOM 1823 C CA . GLU B 1 84 ? 1.786 16.969 -0.496 1 89 84 GLU B CA 1
ATOM 1824 C C . GLU B 1 84 ? 2.736 17.766 -1.379 1 89 84 GLU B C 1
ATOM 1826 O O . GLU B 1 84 ? 3.047 17.359 -2.5 1 89 84 GLU B O 1
ATOM 1831 N N . SER B 1 85 ? 3.164 18.828 -0.84 1 84.06 85 SER B N 1
ATOM 1832 C CA . SER B 1 85 ? 3.982 19.734 -1.631 1 84.06 85 SER B CA 1
ATOM 1833 C C . SER B 1 85 ? 5.277 19.062 -2.08 1 84.06 85 SER B C 1
ATOM 1835 O O . SER B 1 85 ? 5.898 19.5 -3.057 1 84.06 85 SER B O 1
ATOM 1837 N N . SER B 1 86 ? 5.695 18.031 -1.401 1 83.69 86 SER B N 1
ATOM 1838 C CA . SER B 1 86 ? 6.945 17.344 -1.723 1 83.69 86 SER B CA 1
ATOM 1839 C C . SER B 1 86 ? 6.734 16.297 -2.811 1 83.69 86 SER B C 1
ATOM 1841 O O . SER B 1 86 ? 7.699 15.734 -3.342 1 83.69 86 SER B O 1
ATOM 1843 N N . GLY B 1 87 ? 5.469 16 -3.143 1 81.88 87 GLY B N 1
ATOM 1844 C CA . GLY B 1 87 ? 5.188 15 -4.156 1 81.88 87 GLY B CA 1
ATOM 1845 C C . GLY B 1 87 ? 5.559 13.594 -3.723 1 81.88 87 GLY B C 1
ATOM 1846 O O . GLY B 1 87 ? 6.41 12.953 -4.34 1 81.88 87 GLY B O 1
ATOM 1847 N N . PRO B 1 88 ? 4.969 13.148 -2.789 1 85.94 88 PRO B N 1
ATOM 1848 C CA . PRO B 1 88 ? 5.273 11.789 -2.318 1 85.94 88 PRO B CA 1
ATOM 1849 C C . PRO B 1 88 ? 5.07 10.734 -3.4 1 85.94 88 PRO B C 1
ATOM 1851 O O . PRO B 1 88 ? 4.168 10.859 -4.23 1 85.94 88 PRO B O 1
ATOM 1854 N N . VAL B 1 89 ? 5.875 9.727 -3.426 1 88.69 89 VAL B N 1
ATOM 1855 C CA . VAL B 1 89 ? 5.738 8.625 -4.367 1 88.69 89 VAL B CA 1
ATOM 1856 C C . VAL B 1 89 ? 4.762 7.59 -3.811 1 88.69 89 VAL B C 1
ATOM 1858 O O . VAL B 1 89 ? 5.047 6.387 -3.822 1 88.69 89 VAL B O 1
ATOM 1861 N N . TYR B 1 90 ? 3.734 7.996 -3.15 1 92.25 90 TYR B N 1
ATOM 1862 C CA . TYR B 1 90 ? 2.604 7.246 -2.617 1 92.25 90 TYR B CA 1
ATOM 1863 C C . TYR B 1 90 ? 1.282 7.836 -3.094 1 92.25 90 TYR B C 1
ATOM 1865 O O . TYR B 1 90 ? 1.082 9.055 -3.031 1 92.25 90 TYR B O 1
ATOM 1873 N N . TYR B 1 91 ? 0.404 6.941 -3.527 1 93.81 91 TYR B N 1
ATOM 1874 C CA . TYR B 1 91 ? -0.751 7.488 -4.23 1 93.81 91 TYR B CA 1
ATOM 1875 C C . TYR B 1 91 ? -2.051 6.949 -3.648 1 93.81 91 TYR B C 1
ATOM 1877 O O . TYR B 1 91 ? -3.119 7.102 -4.246 1 93.81 91 TYR B O 1
ATOM 1885 N N . THR B 1 92 ? -1.944 6.336 -2.512 1 94.44 92 THR B N 1
ATOM 1886 C CA . THR B 1 92 ? -3.102 5.691 -1.903 1 94.44 92 THR B CA 1
ATOM 1887 C C . THR B 1 92 ? -3.91 6.691 -1.082 1 94.44 92 THR B C 1
ATOM 1889 O O . THR B 1 92 ? -4.832 6.309 -0.359 1 94.44 92 THR B O 1
ATOM 1892 N N . CYS B 1 93 ? -3.539 7.961 -1.131 1 97 93 CYS B N 1
ATOM 1893 C CA . CYS B 1 93 ? -4.301 8.992 -0.437 1 97 93 CYS B CA 1
ATOM 1894 C C . CYS B 1 93 ? -5.781 8.898 -0.779 1 97 93 CYS B C 1
ATOM 1896 O O . CYS B 1 93 ? -6.148 8.812 -1.953 1 97 93 CYS B O 1
ATOM 1898 N N . PRO B 1 94 ? -6.625 9 0.236 1 97 94 PRO B N 1
ATOM 1899 C CA . PRO B 1 94 ? -8.062 8.977 -0.066 1 97 94 PRO B CA 1
ATOM 1900 C C . PRO B 1 94 ? -8.492 10.148 -0.944 1 97 94 PRO B C 1
ATOM 1902 O O . PRO B 1 94 ? -8.094 11.289 -0.703 1 97 94 PRO B O 1
ATOM 1905 N N . LEU B 1 95 ? -9.336 9.828 -1.903 1 97.5 95 LEU B N 1
ATOM 1906 C CA . LEU B 1 95 ? -9.812 10.859 -2.826 1 97.5 95 LEU B CA 1
ATOM 1907 C C . LEU B 1 95 ? -10.516 11.977 -2.074 1 97.5 95 LEU B C 1
ATOM 1909 O O . LEU B 1 95 ? -10.383 13.156 -2.428 1 97.5 95 LEU B O 1
ATOM 1913 N N . LYS B 1 96 ? -11.273 11.602 -1.092 1 97.62 96 LYS B N 1
ATOM 1914 C CA . LYS B 1 96 ? -12.016 12.586 -0.312 1 97.62 96 LYS B CA 1
ATOM 1915 C C . LYS B 1 96 ? -11.086 13.633 0.296 1 97.62 96 LYS B C 1
ATOM 1917 O O . LYS B 1 96 ? -11.477 14.789 0.468 1 97.62 96 LYS B O 1
ATOM 1922 N N . TYR B 1 97 ? -9.836 13.289 0.645 1 97.19 97 TYR B N 1
ATOM 1923 C CA . TYR B 1 97 ? -8.891 14.219 1.255 1 97.19 97 TYR B CA 1
ATOM 1924 C C . TYR B 1 97 ? -8.492 15.32 0.275 1 97.19 97 TYR B C 1
ATOM 1926 O O . TYR B 1 97 ? -8.195 16.438 0.682 1 97.19 97 TYR B O 1
ATOM 1934 N N . LEU B 1 98 ? -8.438 15.008 -1.023 1 96.56 98 LEU B N 1
ATOM 1935 C CA . LEU B 1 98 ? -8.117 15.992 -2.049 1 96.56 98 LEU B CA 1
ATOM 1936 C C . LEU B 1 98 ? -9.125 17.125 -2.045 1 96.56 98 LEU B C 1
ATOM 1938 O O . LEU B 1 98 ? -8.773 18.281 -2.307 1 96.56 98 LEU B O 1
ATOM 1942 N N . ASP B 1 99 ? -10.359 16.766 -1.657 1 95.25 99 ASP B N 1
ATOM 1943 C CA . ASP B 1 99 ? -11.422 17.766 -1.62 1 95.25 99 ASP B CA 1
ATOM 1944 C C . ASP B 1 99 ? -11.391 18.562 -0.312 1 95.25 99 ASP B C 1
ATOM 1946 O O . ASP B 1 99 ? -11.945 19.656 -0.225 1 95.25 99 ASP B O 1
ATOM 1950 N N . MET B 1 100 ? -10.781 18.031 0.628 1 94.75 100 MET B N 1
ATOM 1951 C CA . MET B 1 100 ? -10.789 18.625 1.964 1 94.75 100 MET B CA 1
ATOM 1952 C C . MET B 1 100 ? -9.695 19.688 2.1 1 94.75 100 MET B C 1
ATOM 1954 O O . MET B 1 100 ? -9.789 20.578 2.945 1 94.75 100 MET B O 1
ATOM 1958 N N . ALA B 1 101 ? -8.586 19.562 1.294 1 92.94 101 ALA B N 1
ATOM 1959 C CA . ALA B 1 101 ? -7.402 20.391 1.509 1 92.94 101 ALA B CA 1
ATOM 1960 C C . ALA B 1 101 ? -7.078 21.219 0.267 1 92.94 101 ALA B C 1
ATOM 1962 O O . ALA B 1 101 ? -7.438 20.828 -0.85 1 92.94 101 ALA B O 1
ATOM 1963 N N . ALA B 1 102 ? -6.324 22.297 0.494 1 88.88 102 ALA B N 1
ATOM 1964 C CA . ALA B 1 102 ? -5.867 23.125 -0.622 1 88.88 102 ALA B CA 1
ATOM 1965 C C . ALA B 1 102 ? -4.902 22.344 -1.517 1 88.88 102 ALA B C 1
ATOM 1967 O O . ALA B 1 102 ? -4.078 21.562 -1.028 1 88.88 102 ALA B O 1
ATOM 1968 N N . GLU B 1 103 ? -5.02 22.609 -2.787 1 90.94 103 GLU B N 1
ATOM 1969 C CA . GLU B 1 103 ? -4.133 21.953 -3.74 1 90.94 103 GLU B CA 1
ATOM 1970 C C . GLU B 1 103 ? -2.754 22.609 -3.752 1 90.94 103 GLU B C 1
ATOM 1972 O O . GLU B 1 103 ? -2.631 23.812 -3.986 1 90.94 103 GLU B O 1
ATOM 1977 N N . THR B 1 104 ? -1.73 21.781 -3.469 1 91.12 104 THR B N 1
ATOM 1978 C CA . THR B 1 104 ? -0.377 22.328 -3.463 1 91.12 104 THR B CA 1
ATOM 1979 C C . THR B 1 104 ? 0.494 21.625 -4.5 1 91.12 104 THR B C 1
ATOM 1981 O O . THR B 1 104 ? 1.566 22.125 -4.855 1 91.12 104 THR B O 1
ATOM 1984 N N . HIS B 1 105 ? 0.104 20.516 -4.988 1 94.38 105 HIS B N 1
ATOM 1985 C CA . HIS B 1 105 ? 0.851 19.75 -5.977 1 94.38 105 HIS B CA 1
ATOM 1986 C C . HIS B 1 105 ? -0.088 19.062 -6.965 1 94.38 105 HIS B C 1
ATOM 1988 O O . HIS B 1 105 ? -0.421 17.891 -6.801 1 94.38 105 HIS B O 1
ATOM 1994 N N . PRO B 1 106 ? -0.524 19.734 -7.953 1 95.06 106 PRO B N 1
ATOM 1995 C CA . PRO B 1 106 ? -1.53 19.234 -8.898 1 95.06 106 PRO B CA 1
ATOM 1996 C C . PRO B 1 106 ? -1.114 17.922 -9.57 1 95.06 106 PRO B C 1
ATOM 1998 O O . PRO B 1 106 ? -1.945 17.031 -9.758 1 95.06 106 PRO B O 1
ATOM 2001 N N . GLU B 1 107 ? 0.117 17.828 -9.906 1 95.38 107 GLU B N 1
ATOM 2002 C CA . GLU B 1 107 ? 0.576 16.609 -10.578 1 95.38 107 GLU B CA 1
ATOM 2003 C C . GLU B 1 107 ? 0.438 15.391 -9.672 1 95.38 107 GLU B C 1
ATOM 2005 O O . GLU B 1 107 ? 0.044 14.312 -10.133 1 95.38 107 GLU B O 1
ATOM 2010 N N 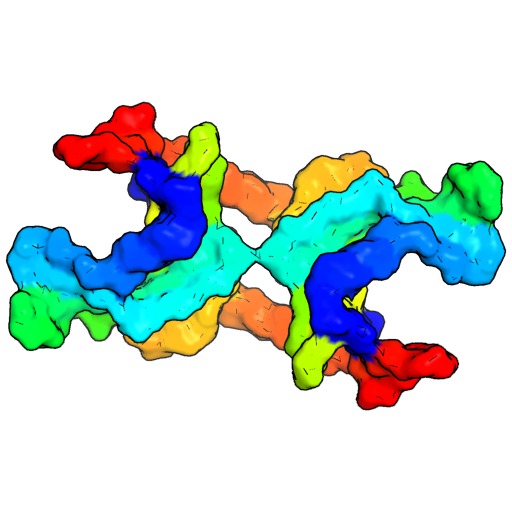. TRP B 1 108 ? 0.797 15.578 -8.492 1 95.56 108 TRP B N 1
ATOM 2011 C CA . TRP B 1 108 ? 0.656 14.477 -7.547 1 95.56 108 TRP B CA 1
ATOM 2012 C C . TRP B 1 108 ? -0.807 14.07 -7.398 1 95.56 108 TRP B C 1
ATOM 2014 O O . TRP B 1 108 ? -1.129 12.883 -7.371 1 95.56 108 TRP B O 1
ATOM 2024 N N . ARG B 1 109 ? -1.695 14.984 -7.289 1 96.88 109 ARG B N 1
ATOM 2025 C CA . ARG B 1 109 ? -3.117 14.695 -7.137 1 96.88 109 ARG B CA 1
ATOM 2026 C C . ARG B 1 109 ? -3.654 13.938 -8.344 1 96.88 109 ARG B C 1
ATOM 2028 O O . ARG B 1 109 ? -4.52 13.062 -8.203 1 96.88 109 ARG B O 1
ATOM 2035 N N . GLU B 1 110 ? -3.09 14.289 -9.461 1 97.12 110 GLU B N 1
ATOM 2036 C CA . GLU B 1 110 ? -3.492 13.547 -10.648 1 97.12 110 GLU B CA 1
ATOM 2037 C C . GLU B 1 110 ? -3.053 12.086 -10.562 1 97.12 110 GLU B C 1
ATOM 2039 O O . GLU B 1 110 ? -3.791 11.188 -10.969 1 97.12 110 GLU B O 1
ATOM 2044 N N . LYS B 1 111 ? -1.905 11.867 -10.125 1 94.56 111 LYS B N 1
ATOM 2045 C CA . LYS B 1 111 ? -1.421 10.5 -9.945 1 94.56 111 LYS B CA 1
ATOM 2046 C C . LYS B 1 111 ? -2.271 9.75 -8.922 1 94.56 111 LYS B C 1
ATOM 2048 O O . LYS B 1 111 ? -2.543 8.555 -9.094 1 94.56 111 LYS B O 1
ATOM 2053 N N . VAL B 1 112 ? -2.723 10.414 -7.883 1 96.31 112 VAL B N 1
ATOM 2054 C CA . VAL B 1 112 ? -3.625 9.812 -6.902 1 96.31 112 VAL B CA 1
ATOM 2055 C C . VAL B 1 112 ? -4.938 9.43 -7.578 1 96.31 112 VAL B C 1
ATOM 2057 O O . VAL B 1 112 ? -5.426 8.305 -7.41 1 96.31 112 VAL B O 1
ATOM 2060 N N . ARG B 1 113 ? -5.445 10.289 -8.391 1 97.25 113 ARG B N 1
ATOM 2061 C CA . ARG B 1 113 ? -6.695 10.016 -9.086 1 97.25 113 ARG B CA 1
ATOM 2062 C C . ARG B 1 113 ? -6.547 8.828 -10.039 1 97.25 113 ARG B C 1
ATOM 2064 O O . ARG B 1 113 ? -7.426 7.969 -10.109 1 97.25 113 ARG B O 1
ATOM 2071 N N . ASN B 1 114 ? -5.469 8.836 -10.742 1 93.38 114 ASN B N 1
ATOM 2072 C CA . ASN B 1 114 ? -5.211 7.734 -11.664 1 93.38 114 ASN B CA 1
ATOM 2073 C C . ASN B 1 114 ? -5.09 6.402 -10.93 1 93.38 114 ASN B C 1
ATOM 2075 O O . ASN B 1 114 ? -5.594 5.379 -11.398 1 93.38 114 ASN B O 1
ATOM 2079 N N . TYR B 1 115 ? -4.441 6.418 -9.891 1 91.69 115 TYR B N 1
ATOM 2080 C CA . TYR B 1 115 ? -4.305 5.227 -9.062 1 91.69 115 TYR B CA 1
ATOM 2081 C C . TYR B 1 115 ? -5.668 4.676 -8.664 1 91.69 115 TYR B C 1
ATOM 2083 O O . TYR B 1 115 ? -5.934 3.482 -8.812 1 91.69 115 TYR B O 1
ATOM 2091 N N . HIS B 1 116 ? -6.504 5.484 -8.195 1 94.06 116 HIS B N 1
ATOM 2092 C CA . HIS B 1 116 ? -7.812 5.051 -7.719 1 94.06 116 HIS B CA 1
ATOM 2093 C C . HIS B 1 116 ? -8.703 4.613 -8.883 1 94.06 116 HIS B C 1
ATOM 2095 O O . HIS B 1 116 ? -9.492 3.682 -8.742 1 94.06 116 HIS B O 1
ATOM 2101 N N . ARG B 1 117 ? -8.562 5.32 -9.938 1 92.88 117 ARG B N 1
ATOM 2102 C CA . ARG B 1 117 ? -9.305 4.906 -11.125 1 92.88 117 ARG B CA 1
ATOM 2103 C C . ARG B 1 117 ? -8.891 3.508 -11.57 1 92.88 117 ARG B C 1
ATOM 2105 O O . ARG B 1 117 ? -9.742 2.674 -11.891 1 92.88 117 ARG B O 1
ATOM 2112 N N . ALA B 1 118 ? -7.625 3.301 -11.609 1 88.75 118 ALA B N 1
ATOM 2113 C CA . ALA B 1 118 ? -7.098 2.004 -12.023 1 88.75 118 ALA B CA 1
ATOM 2114 C C . ALA B 1 118 ? -7.523 0.901 -11.062 1 88.75 118 ALA B C 1
ATOM 2116 O O . ALA B 1 118 ? -7.879 -0.202 -11.484 1 88.75 118 ALA B O 1
ATOM 2117 N N . LYS B 1 119 ? -7.477 1.181 -9.844 1 86.38 119 LYS B N 1
ATOM 2118 C CA . LYS B 1 119 ? -7.898 0.224 -8.828 1 86.38 119 LYS B CA 1
ATOM 2119 C C . LYS B 1 119 ? -9.375 -0.123 -8.977 1 86.38 119 LYS B C 1
ATOM 2121 O O . LYS B 1 119 ? -9.758 -1.293 -8.898 1 86.38 119 LYS B O 1
ATOM 2126 N N . LYS B 1 120 ? -10.156 0.88 -9.133 1 85.88 120 LYS B N 1
ATOM 2127 C CA . LYS B 1 120 ? -11.586 0.667 -9.328 1 85.88 120 LYS B CA 1
ATOM 2128 C C . LYS B 1 120 ? -11.852 -0.21 -10.547 1 85.88 120 LYS B C 1
ATOM 2130 O O . LYS B 1 120 ? -12.68 -1.119 -10.492 1 85.88 120 LYS B O 1
ATOM 2135 N N . ARG B 1 121 ? -11.203 0.044 -11.562 1 81.56 121 ARG B N 1
ATOM 2136 C CA . ARG B 1 121 ? -11.375 -0.723 -12.797 1 81.56 121 ARG B CA 1
ATOM 2137 C C . ARG B 1 121 ? -11.023 -2.191 -12.578 1 81.56 121 ARG B C 1
ATOM 2139 O O . ARG B 1 121 ? -11.664 -3.078 -13.148 1 81.56 121 ARG B O 1
ATOM 2146 N N . THR B 1 122 ? -10.039 -2.34 -11.789 1 80.75 122 THR B N 1
ATOM 2147 C CA . THR B 1 122 ? -9.586 -3.697 -11.5 1 80.75 122 THR B CA 1
ATOM 2148 C C . THR B 1 122 ? -10.688 -4.504 -10.82 1 80.75 122 THR B C 1
ATOM 2150 O O . THR B 1 122 ? -10.859 -5.691 -11.102 1 80.75 122 THR B O 1
ATOM 2153 N N . PHE B 1 123 ? -11.508 -3.93 -10.016 1 78.69 123 PHE B N 1
ATOM 2154 C CA . PHE B 1 123 ? -12.523 -4.66 -9.266 1 78.69 123 PHE B CA 1
ATOM 2155 C C . PHE B 1 123 ? -13.867 -4.605 -9.977 1 78.69 123 PHE B C 1
ATOM 2157 O O . PHE B 1 123 ? -14.75 -5.422 -9.703 1 78.69 123 PHE B O 1
ATOM 2164 N N . GLU B 1 124 ? -14.031 -3.59 -10.758 1 68.81 124 GLU B N 1
ATOM 2165 C CA . GLU B 1 124 ? -15.266 -3.531 -11.539 1 68.81 124 GLU B CA 1
ATOM 2166 C C . GLU B 1 124 ? -15.266 -4.59 -12.641 1 68.81 124 GLU B C 1
ATOM 2168 O O . GLU B 1 124 ? -16.312 -5.145 -12.969 1 68.81 124 GLU B O 1
ATOM 2173 N N . ILE B 1 125 ? -14.023 -4.738 -13.164 1 58.09 125 ILE B N 1
ATOM 2174 C CA . ILE B 1 125 ? -13.906 -5.719 -14.234 1 58.09 125 ILE B CA 1
ATOM 2175 C C . ILE B 1 125 ? -13.703 -7.113 -13.648 1 58.09 125 ILE B C 1
ATOM 2177 O O . ILE B 1 125 ? -12.805 -7.324 -12.836 1 58.09 125 ILE B O 1
ATOM 2181 N N . GLY B 1 126 ? -14.672 -7.891 -13.773 1 61.16 126 GLY B N 1
ATOM 2182 C CA . GLY B 1 126 ? -14.57 -9.289 -13.375 1 61.16 126 GLY B CA 1
ATOM 2183 C C . GLY B 1 126 ? -15.82 -9.797 -12.68 1 61.16 126 GLY B C 1
ATOM 2184 O O . GLY B 1 126 ? -16.641 -9.016 -12.203 1 61.16 126 GLY B O 1
ATOM 2185 N N . GLN B 1 127 ? -16.109 -10.891 -12.82 1 62.22 127 GLN B N 1
ATOM 2186 C CA . GLN B 1 127 ? -17.25 -11.609 -12.266 1 62.22 127 GLN B CA 1
ATOM 2187 C C . GLN B 1 127 ? -16.984 -12 -10.812 1 62.22 127 GLN B C 1
ATOM 2189 O O . GLN B 1 127 ? -15.844 -12.227 -10.414 1 62.22 127 GLN B O 1
ATOM 2194 N N . TRP B 1 128 ? -17.953 -11.516 -9.938 1 62.78 128 TRP B N 1
ATOM 2195 C CA . TRP B 1 128 ? -17.875 -11.953 -8.547 1 62.78 128 TRP B CA 1
ATOM 2196 C C . TRP B 1 128 ? -18.266 -13.414 -8.414 1 62.78 128 TRP B C 1
ATOM 2198 O O . TRP B 1 128 ? -19.25 -13.852 -9.016 1 62.78 128 TRP B O 1
ATOM 2208 N N . TYR B 1 129 ? -17.25 -14.211 -7.977 1 66 129 TYR B N 1
ATOM 2209 C CA . TYR B 1 129 ? -17.516 -15.625 -7.727 1 66 129 TYR B CA 1
ATOM 2210 C C . TYR B 1 129 ? -17.547 -15.922 -6.23 1 66 129 TYR B C 1
ATOM 2212 O O . TYR B 1 129 ? -16.781 -15.328 -5.465 1 66 129 TYR B O 1
ATOM 2220 N N . GLU B 1 130 ? -18.641 -16.312 -5.684 1 58.94 130 GLU B N 1
ATOM 2221 C CA . GLU B 1 130 ? -18.719 -16.781 -4.301 1 58.94 130 GLU B CA 1
ATOM 2222 C C . GLU B 1 130 ? -18.422 -18.281 -4.207 1 58.94 130 GLU B C 1
ATOM 2224 O O . GLU B 1 130 ? -18.891 -19.062 -5.035 1 58.94 130 GLU B O 1
ATOM 2229 N N . TYR B 1 131 ? -17.25 -18.578 -3.527 1 54.34 131 TYR B N 1
ATOM 2230 C CA . TYR B 1 131 ? -17.016 -20 -3.277 1 54.34 131 TYR B CA 1
ATOM 2231 C C . TYR B 1 131 ? -18.125 -20.594 -2.412 1 54.34 131 TYR B C 1
ATOM 2233 O O . TYR B 1 131 ? -18.438 -20.062 -1.35 1 54.34 131 TYR B O 1
ATOM 2241 N N . ALA B 1 132 ? -19.141 -21.125 -3.023 1 48.94 132 ALA B N 1
ATOM 2242 C CA . ALA B 1 132 ? -20.141 -21.859 -2.256 1 48.94 132 ALA B CA 1
ATOM 2243 C C . ALA B 1 132 ? -19.734 -23.328 -2.1 1 48.94 132 ALA B C 1
ATOM 2245 O O . ALA B 1 132 ? -18.859 -23.812 -2.824 1 48.94 132 ALA B O 1
ATOM 2246 N N . ASN B 1 133 ? -20.266 -24.078 -1.08 1 46.81 133 ASN B N 1
ATOM 2247 C CA . ASN B 1 133 ? -20.078 -25.469 -0.721 1 46.81 133 ASN B CA 1
ATOM 2248 C C . ASN B 1 133 ? -19.594 -26.297 -1.91 1 46.81 133 ASN B C 1
ATOM 2250 O O . ASN B 1 133 ? -18.766 -27.203 -1.75 1 46.81 133 ASN B O 1
ATOM 2254 N N . GLU B 1 134 ? -20.219 -26.188 -3.08 1 46.34 134 GLU B N 1
ATOM 2255 C CA . GLU B 1 134 ? -20.156 -27.141 -4.191 1 46.34 134 GLU B CA 1
ATOM 2256 C C . GLU B 1 134 ? -19.406 -26.547 -5.379 1 46.34 134 GLU B C 1
ATOM 2258 O O . GLU B 1 134 ? -19.438 -27.109 -6.477 1 46.34 134 GLU B O 1
ATOM 2263 N N . GLY B 1 135 ? -18.531 -25.5 -5.195 1 52.31 135 GLY B N 1
ATOM 2264 C CA . GLY B 1 135 ? -17.891 -24.984 -6.395 1 52.31 135 GLY B CA 1
ATOM 2265 C C . GLY B 1 135 ? -17.953 -23.469 -6.492 1 52.31 135 GLY B C 1
ATOM 2266 O O . GLY B 1 135 ? -18.359 -22.797 -5.551 1 52.31 135 GLY B O 1
ATOM 2267 N N . ILE B 1 136 ? -17.172 -22.75 -7.363 1 48.88 136 ILE B N 1
ATOM 2268 C CA . ILE B 1 136 ? -17.109 -21.328 -7.633 1 48.88 136 ILE B CA 1
ATOM 2269 C C . ILE B 1 136 ? -18.406 -20.875 -8.289 1 48.88 136 ILE B C 1
ATOM 2271 O O . ILE B 1 136 ? -18.812 -21.406 -9.32 1 48.88 136 ILE B O 1
ATOM 2275 N N . VAL B 1 137 ? -19.422 -20.234 -7.566 1 48.16 137 VAL B N 1
ATOM 2276 C CA . VAL B 1 137 ? -20.656 -19.688 -8.125 1 48.16 137 VAL B CA 1
ATOM 2277 C C . VAL B 1 137 ? -20.453 -18.219 -8.469 1 48.16 137 VAL B C 1
ATOM 2279 O O . VAL B 1 137 ? -19.859 -17.469 -7.703 1 48.16 137 VAL B O 1
ATOM 2282 N N . ARG B 1 138 ? -20.578 -17.859 -9.875 1 46.44 138 ARG B N 1
ATOM 2283 C CA . ARG B 1 138 ? -20.562 -16.469 -10.344 1 46.44 138 ARG B CA 1
ATOM 2284 C C . ARG B 1 138 ? -21.609 -15.633 -9.625 1 46.44 138 ARG B C 1
ATOM 2286 O O . ARG B 1 138 ? -22.75 -16.062 -9.469 1 46.44 138 ARG B O 1
ATOM 2293 N N . LEU B 1 139 ? -21.078 -14.508 -8.859 1 44.09 139 LEU B N 1
ATOM 2294 C CA . LEU B 1 139 ? -22.109 -13.633 -8.289 1 44.09 139 LEU B CA 1
ATOM 2295 C C . LEU B 1 139 ? -22.656 -12.688 -9.352 1 44.09 139 LEU B C 1
ATOM 2297 O O . LEU B 1 139 ? -21.922 -12.234 -10.227 1 44.09 139 LEU B O 1
#

Secondary structure (DSSP, 8-state):
--EEEEESSHHHHHHHHHS-EEETTEEEEEEEEEEETTEEEEEEEEE-TTS-B---SS-S-SEEEEEEEEEEETTEEEEEEEEGGG--S-----HHHHHHS--S-HHHHHHHHHHHHHHHHHHHSS-EEEEETTEEEE-/--EEEEESSHHHHHHHHHS-EEETTEEEEEEEEEEETTEEEEEEEEE-TTS-B---SS-S-SEEEEEEEEEEETTEEEEEEEEGGG--S-----HHHHHHS--S-HHHHHHHHHHHHHHHHHHHSS-EEEEETTEEEE-

Radius of gyration: 22.04 Å; Cα contacts (8 Å, |Δi|>4): 526; chains: 2; bounding box: 42×70×50 Å

Nearest PDB structures (foldseek):
  1lar-assembly1_A  TM=5.985E-01  e=4.184E-01  Homo sapiens
  2i75-assembly1_A  TM=6.199E-01  e=5.882E-01  Homo sapiens
  2pa5-assembly2_B  TM=5.684E-01  e=4.960E-01  Homo sapiens
  4hjq-assembly1_A  TM=6.134E-01  e=1.230E+00  Homo sapiens
  6iwd-assembly1_A-2  TM=3.661E-01  e=2.976E-01  Homo sapiens

Organism: NCBI:txid111769

Foldseek 3Di:
DDKDWDAQDDVRVLCVVQDWDDDVQKIKHWPDWDDDPQKIKTKIFIAGPVRHGDCDPPRKDRIFIKIWRWDDDPNIIMTDIDGVLVLDPDQCHDLVVPVVIGDNDVVSNVVNVVVVVVVVCVVVPDWDWDPDPPGTRTD/DDKDWDAQDDVRVLCVVQDWDDDVQKIKHWPDWDDDPQKIKTKIFIAGPVRHGDCDPPNKQRIFIKIWRWDDDPNIIMTDIDGVLVLDPDQCHDLVVPVVIGDNDVVSNVVNVVVVVVVVCVVVPDFDWDPDPPGTRTD

Sequence (278 aa):
MGSYYGYPNRPALVAELTTRWQSGEKYMETVAHTLRGNVLWAVHRWVDAEGQVISTSDDRGGHFIYAYLLQVHGGDWGYKPLEESSGPVYYTCPLKYLDMAAETHPEWREKVRNYHRAKKRTFEIGQWYEYANEGIVRLMGSYYGYPNRPALVAELTTRWQSGEKYMETVAHTLRGNVLWAVHRWVDAEGQVISTSDDRGGHFIYAYLLQVHGGDWGYKPLEESSGPVYYTCPLKYLDMAAETHPEWREKVRNYHRAKKRTFEIGQWYEYANEGIVRL

Solvent-accessible surface area (backbone atoms only — not comparable to full-atom values): 15154 Å² total; per-residue (Å²): 108,35,35,41,32,67,26,83,40,66,69,60,44,51,51,59,74,51,42,74,39,78,55,88,80,33,30,39,37,55,78,46,72,50,74,57,65,55,34,38,36,34,34,34,33,39,18,35,90,86,63,48,74,43,72,52,86,66,79,48,78,37,22,39,54,36,39,31,43,48,46,73,57,97,77,23,24,27,35,30,66,42,46,51,72,73,50,62,97,68,45,81,62,59,70,69,53,63,76,65,24,41,88,70,34,69,69,50,54,49,49,22,49,51,46,50,52,53,52,49,48,58,68,64,48,47,50,37,23,36,53,44,102,88,47,78,40,80,95,107,35,34,41,31,68,26,82,38,67,70,60,44,52,49,60,75,50,41,75,41,77,54,87,79,33,29,39,38,55,77,46,70,52,75,58,62,54,33,38,36,36,35,31,32,37,17,37,90,86,63,48,73,44,71,52,85,63,79,46,73,35,22,38,52,38,40,31,41,47,45,74,57,97,79,23,24,28,34,31,66,41,45,50,69,71,50,62,99,66,44,81,62,60,70,70,54,63,75,64,24,42,88,70,36,69,69,48,54,49,50,22,50,50,46,52,51,52,51,48,50,56,68,66,49,45,51,37,22,36,54,45,101,91,47,79,40,78,92